Protein AF-A0A1Y4GDJ5-F1 (afdb_monomer)

Nearest PDB structures (foldseek):
  3tsg-assembly2_B  TM=5.461E-01  e=2.498E+00  Acinetobacter baumannii
  3v3r-assembly2_B  TM=4.232E-01  e=2.782E+00  Acinetobacter baumannii
  4xrt-assembly2_B  TM=1.814E-01  e=3.590E-01  Streptomyces steffisburgensis
  7wdk-assembly1_B  TM=2.330E-01  e=5.917E+00  Pseudomonas aeruginosa

Sequence (340 aa):
MLAKDDFTGEIGGFELSIPAGGSDLLFRPSAVAAPPRPLAPSPLFYEFGNLSDDDEVVAFAAVHGPLFGTRGWVPEDGAIRESVEDWKEAASALNHVLRLKAFCDGKAGVGDVSDFMHVVVAMGARGFSLTASCSLFSGRSEGAYRDLVRSSHVGESYQGAGGERVVAGLSVDPLGAHVAATYETFDYYPASPQSGQDRSFIDALASEGFPGDMAEECAHAVVRLCTMAHTSDVRFGFVDGVYGPVVECLLAGIWHEFGQAYSHEAIGVCKECGRVMDCTNERGKQKDYCSKACRDRARNKRNAPKMKLRRRMAAGMTVEEAARDSGVPIDEAKRLVGVE

Structure (mmCIF, N/CA/C/O backbone):
data_AF-A0A1Y4GDJ5-F1
#
_entry.id   AF-A0A1Y4GDJ5-F1
#
loop_
_atom_site.group_PDB
_atom_site.id
_atom_site.type_symbol
_atom_site.label_atom_id
_atom_site.label_alt_id
_atom_site.label_comp_id
_atom_site.label_asym_id
_atom_site.label_entity_id
_atom_site.label_seq_id
_atom_site.pdbx_PDB_ins_code
_atom_site.Cartn_x
_atom_site.Cartn_y
_atom_site.Cartn_z
_atom_site.occupancy
_atom_site.B_iso_or_equiv
_atom_site.auth_seq_id
_atom_site.auth_comp_id
_atom_site.auth_asym_id
_atom_site.auth_atom_id
_atom_site.pdbx_PDB_model_num
ATOM 1 N N . MET A 1 1 ? 12.298 -29.738 6.125 1.00 31.33 1 MET A N 1
ATOM 2 C CA . MET A 1 1 ? 12.776 -28.385 6.468 1.00 31.33 1 MET A CA 1
ATOM 3 C C . MET A 1 1 ? 12.457 -27.522 5.267 1.00 31.33 1 MET A C 1
ATOM 5 O O . MET A 1 1 ? 13.147 -27.655 4.268 1.00 31.33 1 MET A O 1
ATOM 9 N N . LEU A 1 2 ? 11.346 -26.789 5.317 1.00 32.16 2 LEU A N 1
ATOM 10 C CA . LEU A 1 2 ? 10.988 -25.823 4.275 1.00 32.16 2 LEU A CA 1
ATOM 11 C C . LEU A 1 2 ? 11.826 -24.562 4.509 1.00 32.16 2 LEU A C 1
ATOM 13 O O . LEU A 1 2 ? 11.994 -24.147 5.660 1.00 32.16 2 LEU A O 1
ATOM 17 N N . ALA A 1 3 ? 12.422 -24.023 3.451 1.00 32.72 3 ALA A N 1
ATOM 18 C CA . ALA A 1 3 ? 13.214 -22.802 3.506 1.00 32.72 3 ALA A CA 1
ATOM 19 C C . ALA A 1 3 ? 12.308 -21.579 3.302 1.00 32.72 3 ALA A C 1
ATOM 21 O O . ALA A 1 3 ? 11.224 -21.673 2.734 1.00 32.72 3 ALA A O 1
ATOM 22 N N . LYS A 1 4 ? 12.774 -20.404 3.741 1.00 36.22 4 LYS A N 1
ATOM 23 C CA . LYS A 1 4 ? 12.079 -19.111 3.591 1.00 36.22 4 LYS A CA 1
ATOM 24 C C . LYS A 1 4 ? 11.650 -18.809 2.141 1.00 36.22 4 LYS A C 1
ATOM 26 O O . LYS A 1 4 ? 10.677 -18.093 1.936 1.00 36.22 4 LYS A O 1
ATOM 31 N N . ASP A 1 5 ? 12.351 -19.382 1.164 1.00 36.06 5 ASP A N 1
ATOM 32 C CA . ASP A 1 5 ? 12.137 -19.153 -0.267 1.00 36.06 5 ASP A CA 1
ATOM 33 C C . ASP A 1 5 ? 11.017 -20.025 -0.879 1.00 36.06 5 ASP A C 1
ATOM 35 O O . ASP A 1 5 ? 10.584 -19.759 -2.000 1.00 36.06 5 ASP A O 1
ATOM 39 N N . ASP A 1 6 ? 10.493 -21.015 -0.144 1.00 38.06 6 ASP A N 1
ATOM 40 C CA . ASP A 1 6 ? 9.452 -21.936 -0.635 1.00 38.06 6 ASP A CA 1
ATOM 41 C C . ASP A 1 6 ? 8.031 -21.322 -0.617 1.00 38.06 6 ASP A C 1
ATOM 43 O O . ASP A 1 6 ? 7.083 -21.939 -1.094 1.00 38.06 6 ASP A O 1
ATOM 47 N N . PHE A 1 7 ? 7.861 -20.102 -0.089 1.00 45.84 7 PHE A N 1
ATOM 48 C CA . PHE A 1 7 ? 6.553 -19.465 0.155 1.00 45.84 7 PHE A CA 1
ATOM 49 C C . PHE A 1 7 ? 6.085 -18.500 -0.951 1.00 45.84 7 PHE A C 1
ATOM 51 O O . PHE A 1 7 ? 5.183 -17.689 -0.741 1.00 45.84 7 PHE A O 1
ATOM 58 N N . THR A 1 8 ? 6.680 -18.560 -2.144 1.00 36.84 8 THR A N 1
ATOM 59 C CA . THR A 1 8 ? 6.293 -17.694 -3.272 1.00 36.84 8 THR A CA 1
ATOM 60 C C . THR A 1 8 ? 5.241 -18.359 -4.161 1.00 36.84 8 THR A C 1
ATOM 62 O O . THR A 1 8 ? 5.513 -18.734 -5.295 1.00 36.84 8 THR A O 1
ATOM 65 N N . GLY A 1 9 ? 4.015 -18.506 -3.660 1.00 38.28 9 GLY A N 1
ATOM 66 C CA . GLY A 1 9 ? 2.905 -18.982 -4.487 1.00 38.28 9 GLY A CA 1
ATOM 67 C C . GLY A 1 9 ? 1.726 -19.481 -3.668 1.00 38.28 9 GLY A C 1
ATOM 68 O O . GLY A 1 9 ? 1.856 -20.456 -2.947 1.00 38.28 9 GLY A O 1
ATOM 69 N N . GLU A 1 10 ? 0.592 -18.800 -3.832 1.00 41.00 10 GLU A N 1
ATOM 70 C CA . GLU A 1 10 ? -0.719 -19.071 -3.228 1.00 41.00 10 GLU A CA 1
ATOM 71 C C . GLU A 1 10 ? -0.812 -18.860 -1.705 1.00 41.00 10 GLU A C 1
ATOM 73 O O . GLU A 1 10 ? -0.341 -19.637 -0.881 1.00 41.00 10 GLU A O 1
ATOM 78 N N . ILE A 1 11 ? -1.507 -17.782 -1.325 1.00 49.41 11 ILE A N 1
ATOM 79 C CA . ILE A 1 11 ? -2.033 -17.572 0.028 1.00 49.41 11 ILE A CA 1
ATOM 80 C C . ILE A 1 11 ? -3.165 -18.595 0.222 1.00 49.41 11 ILE A C 1
ATOM 82 O O . ILE A 1 11 ? -4.338 -18.307 -0.001 1.00 49.41 11 ILE A O 1
ATOM 86 N N . GLY A 1 12 ? -2.798 -19.836 0.523 1.00 52.06 12 GLY A N 1
ATOM 87 C CA . GLY A 1 12 ? -3.709 -20.959 0.688 1.00 52.06 12 GLY A CA 1
ATOM 88 C C . GLY A 1 12 ? -2.972 -22.161 1.273 1.00 52.06 12 GLY A C 1
ATOM 89 O O . GLY A 1 12 ? -1.826 -22.415 0.928 1.00 52.06 12 GLY A O 1
ATOM 90 N N . GLY A 1 13 ? -3.621 -22.885 2.188 1.00 66.69 13 GLY A N 1
ATOM 91 C CA . GLY A 1 13 ? -3.029 -24.056 2.843 1.00 66.69 13 GLY A CA 1
ATOM 92 C C . GLY A 1 13 ? -2.347 -23.734 4.171 1.00 66.69 13 GLY A C 1
ATOM 93 O O . GLY A 1 13 ? -1.216 -24.148 4.395 1.00 66.69 13 GLY A O 1
ATOM 94 N N . PHE A 1 14 ? -3.030 -23.025 5.073 1.00 76.94 14 PHE A N 1
ATOM 95 C CA . PHE A 1 14 ? -2.604 -22.900 6.468 1.00 76.94 14 PHE A CA 1
ATOM 96 C C . PHE A 1 14 ? -3.678 -23.441 7.414 1.00 76.94 14 PHE A C 1
ATOM 98 O O . PHE A 1 14 ? -4.865 -23.189 7.231 1.00 76.94 14 PHE A O 1
ATOM 105 N N . GLU A 1 15 ? -3.251 -24.161 8.446 1.00 82.38 15 GLU A N 1
ATOM 106 C CA . GLU A 1 15 ? -4.057 -24.480 9.618 1.00 82.38 15 GLU A CA 1
ATOM 107 C C . GLU A 1 15 ? -3.880 -23.372 10.655 1.00 82.38 15 GLU A C 1
ATOM 109 O O . GLU A 1 15 ? -2.774 -23.152 11.160 1.00 82.38 15 GLU A O 1
ATOM 114 N N . LEU A 1 16 ? -4.977 -22.676 10.958 1.00 85.81 16 LEU A N 1
ATOM 115 C CA . LEU A 1 16 ? -5.030 -21.680 12.020 1.00 85.81 16 LEU A CA 1
ATOM 116 C C . LEU A 1 16 ? -5.264 -22.364 13.372 1.00 85.81 16 LEU A C 1
ATOM 118 O O . LEU A 1 16 ? -6.157 -23.196 13.526 1.00 85.81 16 LEU A O 1
ATOM 122 N N . SER A 1 17 ? -4.489 -21.965 14.374 1.00 87.56 17 SER A N 1
ATOM 123 C CA . SER A 1 17 ? -4.708 -22.330 15.772 1.00 87.56 17 SER A CA 1
ATOM 124 C C . SER A 1 17 ? -4.494 -21.125 16.682 1.00 87.56 17 SER A C 1
ATOM 126 O O . SER A 1 17 ? -3.661 -20.269 16.393 1.00 87.56 17 SER A O 1
ATOM 128 N N . ILE A 1 18 ? -5.236 -21.076 17.788 1.00 85.69 18 ILE A N 1
ATOM 129 C CA . ILE A 1 18 ? -5.104 -20.045 18.821 1.00 85.69 18 ILE A CA 1
ATOM 130 C C . ILE A 1 18 ? -4.637 -20.752 20.101 1.00 85.69 18 ILE A C 1
ATOM 132 O O . ILE A 1 18 ? -5.342 -21.644 20.588 1.00 85.69 18 ILE A O 1
ATOM 136 N N . PRO A 1 19 ? -3.444 -20.440 20.634 1.00 81.94 19 PRO A N 1
ATOM 137 C CA . PRO A 1 19 ? -2.977 -21.028 21.879 1.00 81.94 19 PRO A CA 1
ATOM 138 C C . PRO A 1 19 ? -3.889 -20.624 23.044 1.00 81.94 19 PRO A C 1
ATOM 140 O O . PRO A 1 19 ? -4.396 -19.506 23.103 1.00 81.94 19 PRO A O 1
ATOM 143 N N . ALA A 1 20 ? -4.100 -21.539 23.993 1.00 74.31 20 ALA A N 1
ATOM 144 C CA . ALA A 1 20 ? -4.971 -21.295 25.139 1.00 74.31 20 ALA A CA 1
ATOM 145 C C . ALA A 1 20 ? -4.493 -20.075 25.950 1.00 74.31 20 ALA A C 1
ATOM 147 O O . ALA A 1 20 ? -3.390 -20.084 26.494 1.00 74.31 20 ALA A O 1
ATOM 148 N N . GLY A 1 21 ? -5.334 -19.039 26.028 1.00 70.38 21 GLY A N 1
ATOM 149 C CA . GLY A 1 21 ? -5.017 -17.778 26.707 1.00 70.38 21 GLY A CA 1
ATOM 150 C C . GLY A 1 21 ? -4.043 -16.863 25.953 1.00 70.38 21 GLY A C 1
ATOM 151 O O . GLY A 1 21 ? -3.548 -15.911 26.549 1.00 70.38 21 GLY A O 1
ATOM 152 N N . GLY A 1 22 ? -3.743 -17.155 24.683 1.00 73.06 22 GLY A N 1
ATOM 153 C CA . GLY A 1 22 ? -2.876 -16.340 23.836 1.00 73.06 22 GLY A CA 1
ATOM 154 C C . GLY A 1 22 ? -3.649 -15.331 22.986 1.00 73.06 22 GLY A C 1
ATOM 155 O O . GLY A 1 22 ? -4.767 -15.598 22.559 1.00 73.06 22 GLY A O 1
ATOM 156 N N . SER A 1 23 ? -3.014 -14.193 22.713 1.00 84.19 23 SER A N 1
ATOM 157 C CA . SER A 1 23 ? -3.444 -13.156 21.759 1.00 84.19 23 SER A CA 1
ATOM 158 C C . SER A 1 23 ? -2.903 -13.383 20.342 1.00 84.19 23 SER A C 1
ATOM 160 O O . SER A 1 23 ? -3.020 -12.509 19.487 1.00 84.19 23 SER A O 1
ATOM 162 N N . ASP A 1 24 ? -2.266 -14.531 20.105 1.00 90.19 24 ASP A N 1
ATOM 163 C CA . ASP A 1 24 ? -1.510 -14.806 18.888 1.00 90.19 24 ASP A CA 1
ATOM 164 C C . ASP A 1 24 ? -2.248 -15.809 17.999 1.00 90.19 24 ASP A C 1
ATOM 166 O O . ASP A 1 24 ? -2.693 -16.868 18.445 1.00 90.19 24 ASP A O 1
ATOM 170 N N . LEU A 1 25 ? -2.306 -15.501 16.711 1.00 90.06 25 LEU A N 1
ATOM 171 C CA . LEU A 1 25 ? -2.731 -16.393 15.646 1.00 90.06 25 LEU A CA 1
ATOM 172 C C . LEU A 1 25 ? -1.524 -17.209 15.179 1.00 90.06 25 LEU A C 1
ATOM 174 O O . LEU A 1 25 ? -0.494 -16.651 14.795 1.00 90.06 25 LEU A O 1
ATOM 178 N N . LEU A 1 26 ? -1.645 -18.536 15.209 1.00 90.81 26 LEU A N 1
ATOM 179 C CA . LEU A 1 26 ? -0.612 -19.453 14.733 1.00 90.81 26 LEU A CA 1
ATOM 180 C C . LEU A 1 26 ? -1.063 -20.131 13.445 1.00 90.81 26 LEU A C 1
ATOM 182 O O . LEU A 1 26 ? -1.968 -20.967 13.469 1.00 90.81 26 LEU A O 1
ATOM 186 N N . PHE A 1 27 ? -0.378 -19.825 12.348 1.00 89.88 27 PHE A N 1
ATOM 187 C CA . PHE A 1 27 ? -0.601 -20.423 11.038 1.00 89.88 27 PHE A CA 1
ATOM 188 C C . PHE A 1 27 ? 0.470 -21.476 10.758 1.00 89.88 27 PHE A C 1
ATOM 190 O O . PHE A 1 27 ? 1.658 -21.163 10.640 1.00 89.88 27 PHE A O 1
ATOM 197 N N . ARG A 1 28 ? 0.061 -22.738 10.626 1.00 87.94 28 ARG A N 1
ATOM 198 C CA . ARG A 1 28 ? 0.948 -23.834 10.211 1.00 87.94 28 ARG A CA 1
ATOM 199 C C . ARG A 1 28 ? 0.680 -24.208 8.762 1.00 87.94 28 ARG A C 1
ATOM 201 O O . ARG A 1 28 ? -0.489 -24.315 8.411 1.00 87.94 28 ARG A O 1
ATOM 208 N N . PRO A 1 29 ? 1.704 -24.444 7.926 1.00 82.00 29 PRO A N 1
ATOM 209 C CA . PRO A 1 29 ? 1.481 -24.957 6.580 1.00 82.00 29 PRO A CA 1
ATOM 210 C C . PRO A 1 29 ? 0.665 -26.255 6.634 1.00 82.00 29 PRO A C 1
ATOM 212 O O . PRO A 1 29 ? 1.043 -27.204 7.321 1.00 82.00 29 PRO A O 1
ATOM 215 N N . SER A 1 30 ? -0.456 -26.288 5.926 1.00 75.25 30 SER A N 1
ATOM 216 C CA . SER A 1 30 ? -1.301 -27.463 5.766 1.00 75.25 30 SER A CA 1
ATOM 217 C C . SER A 1 30 ? -0.977 -28.142 4.442 1.00 75.25 30 SER A C 1
ATOM 219 O O . SER A 1 30 ? -0.780 -27.493 3.418 1.00 75.25 30 SER A O 1
ATOM 221 N N . ALA A 1 31 ? -0.956 -29.474 4.448 1.00 64.38 31 ALA A N 1
ATOM 222 C CA . ALA A 1 31 ? -0.826 -30.270 3.228 1.00 64.38 31 ALA A CA 1
ATOM 223 C C . ALA A 1 31 ? -2.124 -30.293 2.395 1.00 64.38 31 ALA A C 1
ATOM 225 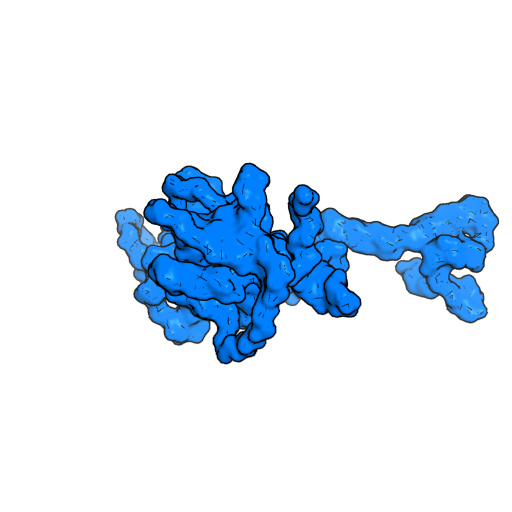O O . ALA A 1 31 ? -2.152 -30.872 1.308 1.00 64.38 31 ALA A O 1
ATOM 226 N N . VAL A 1 32 ? -3.210 -29.715 2.918 1.00 59.62 32 VAL A N 1
ATOM 227 C CA . VAL A 1 32 ? -4.522 -29.678 2.275 1.00 59.62 32 VAL A CA 1
ATOM 228 C C . VAL A 1 32 ? -4.657 -28.382 1.482 1.00 59.62 32 VAL A C 1
ATOM 230 O O . VAL A 1 32 ? -4.486 -27.290 2.022 1.00 59.62 32 VAL A O 1
ATOM 233 N N . ALA A 1 33 ? -4.984 -28.508 0.193 1.00 51.56 33 ALA A N 1
ATOM 234 C CA . ALA A 1 33 ? -5.271 -27.365 -0.665 1.00 51.56 33 ALA A CA 1
ATOM 235 C C . ALA A 1 33 ? -6.424 -26.534 -0.081 1.00 51.56 33 ALA A C 1
ATOM 237 O O . ALA A 1 33 ? -7.432 -27.094 0.362 1.00 51.56 33 ALA A O 1
ATOM 238 N N . ALA A 1 34 ? -6.281 -25.206 -0.089 1.00 54.81 34 ALA A N 1
ATOM 239 C CA . ALA A 1 34 ? -7.337 -24.317 0.377 1.00 54.81 34 ALA A CA 1
ATOM 240 C C . ALA A 1 34 ? -8.635 -24.579 -0.412 1.00 54.81 34 ALA A C 1
ATOM 242 O O . ALA A 1 34 ? -8.584 -24.765 -1.633 1.00 54.81 34 ALA A O 1
ATOM 243 N N . PRO A 1 35 ? -9.805 -24.611 0.251 1.00 50.94 35 PRO A N 1
ATOM 244 C CA . PRO A 1 35 ? -11.063 -24.737 -0.463 1.00 50.94 35 PRO A CA 1
ATOM 245 C C . PRO A 1 35 ? -11.226 -23.572 -1.458 1.00 50.94 35 PRO A C 1
ATOM 247 O O . PRO A 1 35 ? -10.825 -22.444 -1.156 1.00 50.94 35 PRO A O 1
ATOM 250 N N . PRO A 1 36 ? -11.812 -23.818 -2.645 1.00 44.81 36 PRO A N 1
ATOM 251 C CA . PRO A 1 36 ? -12.010 -22.779 -3.644 1.00 44.81 36 PRO A CA 1
ATOM 252 C C . PRO A 1 36 ? -12.880 -21.658 -3.074 1.00 44.81 36 PRO A C 1
ATOM 254 O O . PRO A 1 36 ? -13.958 -21.888 -2.522 1.00 44.81 36 PRO A O 1
ATOM 257 N N . ARG A 1 37 ? -12.379 -20.432 -3.215 1.00 54.66 37 ARG A N 1
ATOM 258 C CA . ARG A 1 37 ? -12.980 -19.225 -2.653 1.00 54.66 37 ARG A CA 1
ATOM 259 C C . ARG A 1 37 ? -14.338 -18.940 -3.310 1.00 54.66 37 ARG A C 1
ATOM 261 O O . ARG A 1 37 ? -14.402 -18.853 -4.539 1.00 54.66 37 ARG A O 1
ATOM 268 N N . PRO A 1 38 ? -15.413 -18.704 -2.542 1.00 47.66 38 PRO A N 1
ATOM 269 C CA . PRO A 1 38 ? -16.568 -17.983 -3.057 1.00 47.66 38 PRO A CA 1
ATOM 270 C C . PRO A 1 38 ? -16.131 -16.560 -3.427 1.00 47.66 38 PRO A C 1
ATOM 272 O O . PRO A 1 38 ? -15.423 -15.913 -2.657 1.00 47.66 38 PRO A O 1
ATOM 275 N N . LEU A 1 39 ? -16.534 -16.054 -4.593 1.00 46.16 39 LEU A N 1
ATOM 276 C CA . LEU A 1 39 ? -16.353 -14.639 -4.925 1.00 46.16 39 LEU A CA 1
ATOM 277 C C . LEU A 1 39 ? -17.158 -13.812 -3.913 1.00 46.16 39 LEU A C 1
ATOM 279 O O . LEU A 1 39 ? -18.389 -13.796 -3.974 1.00 46.16 39 LEU A O 1
ATOM 283 N N . ALA A 1 40 ? -16.477 -13.184 -2.954 1.00 52.78 40 ALA A N 1
ATOM 284 C CA . ALA A 1 40 ? -17.121 -12.272 -2.022 1.00 52.78 40 ALA A CA 1
ATOM 285 C C . ALA A 1 40 ? -17.748 -11.106 -2.814 1.00 52.78 40 ALA A C 1
ATOM 287 O O . ALA A 1 40 ? -17.145 -10.627 -3.778 1.00 52.78 40 ALA A O 1
ATOM 288 N N . PRO A 1 41 ? -18.958 -10.648 -2.453 1.00 59.56 41 PRO A N 1
ATOM 289 C CA . PRO A 1 41 ? -19.623 -9.552 -3.155 1.00 59.56 41 PRO A CA 1
ATOM 290 C C . PRO A 1 41 ? -18.953 -8.188 -2.911 1.00 59.56 41 PRO A C 1
ATOM 292 O O . PRO A 1 41 ? -19.208 -7.250 -3.665 1.00 59.56 41 PRO A O 1
ATOM 295 N N . SER A 1 42 ? -18.116 -8.066 -1.873 1.00 72.44 42 SER A N 1
ATOM 296 C CA . SER A 1 42 ? -17.408 -6.843 -1.487 1.00 72.44 42 SER A CA 1
ATOM 297 C C . SER A 1 42 ? -15.893 -6.949 -1.715 1.00 72.44 42 SER A C 1
ATOM 299 O O . SER A 1 42 ? -15.325 -8.014 -1.472 1.00 72.44 42 SER A O 1
ATOM 301 N N . PRO A 1 43 ? -15.224 -5.849 -2.120 1.00 88.25 43 PRO A N 1
ATOM 302 C CA . PRO A 1 43 ? -13.763 -5.758 -2.137 1.00 88.25 43 PRO A CA 1
ATOM 303 C C . PRO A 1 43 ? -13.140 -6.104 -0.779 1.00 88.25 43 PRO A C 1
ATOM 305 O O . PRO A 1 43 ? -13.693 -5.737 0.264 1.00 88.25 43 PRO A O 1
ATOM 308 N N . LEU A 1 44 ? -11.973 -6.754 -0.774 1.00 90.75 44 LEU A N 1
ATOM 309 C CA . LEU A 1 44 ? -11.378 -7.312 0.449 1.00 90.75 44 LEU A CA 1
ATOM 310 C C . LEU A 1 44 ? -10.973 -6.222 1.447 1.00 90.75 44 LEU A C 1
ATOM 312 O O . LEU A 1 44 ? -11.061 -6.412 2.657 1.00 90.75 44 LEU A O 1
ATOM 316 N N . PHE A 1 45 ? -10.572 -5.053 0.950 1.00 92.81 45 PHE A N 1
ATOM 317 C CA . PHE A 1 45 ? -10.208 -3.914 1.792 1.00 92.81 45 PHE A CA 1
ATOM 318 C C . PHE A 1 45 ? -11.380 -3.353 2.614 1.00 92.81 45 PHE A C 1
ATOM 320 O O . PHE A 1 45 ? -11.144 -2.790 3.680 1.00 92.81 45 PHE A O 1
ATOM 327 N N . TYR A 1 46 ? -12.634 -3.510 2.169 1.00 92.00 46 TYR A N 1
ATOM 328 C CA . TYR A 1 46 ? -13.795 -3.115 2.976 1.00 92.00 46 TYR A CA 1
ATOM 329 C C . TYR A 1 46 ? -14.059 -4.109 4.099 1.00 92.00 46 TYR A C 1
ATOM 331 O O . TYR A 1 46 ? -14.368 -3.702 5.212 1.00 92.00 46 TYR A O 1
ATOM 339 N N . GLU A 1 47 ? -13.939 -5.400 3.802 1.00 92.62 47 GLU A N 1
ATOM 340 C CA . GLU A 1 47 ? -14.096 -6.461 4.794 1.00 92.62 47 GLU A CA 1
ATOM 341 C C . GLU A 1 47 ? -13.016 -6.343 5.877 1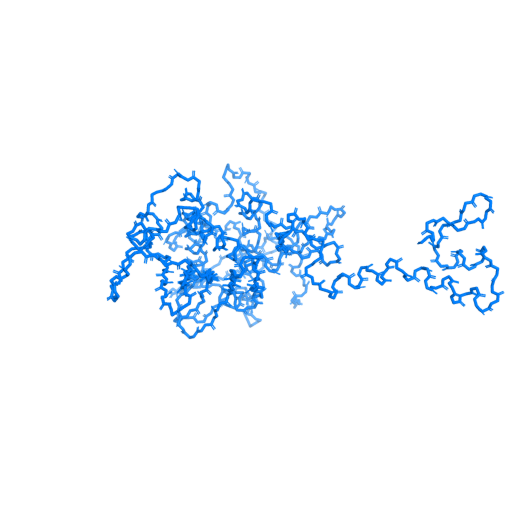.00 92.62 47 GLU A C 1
ATOM 343 O O . GLU A 1 47 ? -13.334 -6.236 7.057 1.00 92.62 47 GLU A O 1
ATOM 348 N N . PHE A 1 48 ? -11.750 -6.230 5.467 1.00 94.94 48 PHE A N 1
ATOM 349 C CA . PHE A 1 48 ? -10.620 -6.084 6.382 1.00 94.94 48 PHE A CA 1
ATOM 350 C C . PHE A 1 48 ? -10.663 -4.775 7.182 1.00 94.94 48 PHE A C 1
ATOM 352 O O . PHE A 1 48 ? -10.409 -4.767 8.381 1.00 94.94 48 PHE A O 1
ATOM 359 N N . GLY A 1 49 ? -11.011 -3.655 6.542 1.00 92.50 49 GLY A N 1
ATOM 360 C CA . GLY A 1 49 ? -11.097 -2.360 7.216 1.00 92.50 49 GLY A CA 1
ATOM 361 C C . GLY A 1 49 ? -12.219 -2.268 8.254 1.00 92.50 49 GLY A C 1
ATOM 362 O O . GLY A 1 49 ? -12.252 -1.298 9.000 1.00 92.50 49 GLY A O 1
ATOM 363 N N . ASN A 1 50 ? -13.144 -3.228 8.315 1.00 92.25 50 ASN A N 1
ATOM 364 C CA . ASN A 1 50 ? -14.238 -3.233 9.289 1.00 92.25 50 ASN A CA 1
ATOM 365 C C . ASN A 1 50 ? -13.991 -4.160 10.488 1.00 92.25 50 ASN A C 1
ATOM 367 O O . ASN A 1 50 ? -14.845 -4.212 11.366 1.00 92.25 50 ASN A O 1
ATOM 371 N N . LEU A 1 51 ? -12.847 -4.852 10.547 1.00 93.38 51 LEU A N 1
ATOM 372 C CA . LEU A 1 51 ? -12.509 -5.715 11.679 1.00 93.38 51 LEU A CA 1
ATOM 373 C C . LEU A 1 51 ? -12.328 -4.875 12.948 1.00 93.38 51 LEU A C 1
ATOM 375 O O . LEU A 1 51 ? -11.480 -3.979 12.999 1.00 93.38 51 LEU A O 1
ATOM 379 N N . SER A 1 52 ? -13.126 -5.166 13.970 1.00 87.81 52 SER A N 1
ATOM 380 C CA . SER A 1 52 ? -13.215 -4.363 15.192 1.00 87.81 52 SER A CA 1
ATOM 381 C C . SER A 1 52 ? -12.949 -5.166 16.465 1.00 87.81 52 SER A C 1
ATOM 383 O O . SER A 1 52 ? -12.372 -4.639 17.425 1.00 87.81 52 SER A O 1
ATOM 385 N N . ASP A 1 53 ? -13.288 -6.453 16.460 1.00 92.69 53 ASP A N 1
ATOM 386 C CA . ASP A 1 53 ? -13.081 -7.363 17.580 1.00 92.69 53 ASP A CA 1
ATOM 387 C C . ASP A 1 53 ? -12.246 -8.598 17.212 1.00 92.69 53 ASP A C 1
ATOM 389 O O . ASP A 1 53 ? -11.860 -8.823 16.064 1.00 92.69 53 ASP A O 1
ATOM 393 N N . ASP A 1 54 ? -11.884 -9.359 18.242 1.00 92.75 54 ASP A N 1
ATOM 394 C CA . ASP A 1 54 ? -10.960 -10.482 18.120 1.00 92.75 54 ASP A CA 1
ATOM 395 C C . ASP A 1 54 ? -11.607 -11.663 17.368 1.00 92.75 54 ASP A C 1
ATOM 397 O O . ASP A 1 54 ? -10.912 -12.372 16.638 1.00 92.75 54 ASP A O 1
ATOM 401 N N . ASP A 1 55 ? -12.927 -11.849 17.486 1.00 90.81 55 ASP A N 1
ATOM 402 C CA . ASP A 1 55 ? -13.660 -12.926 16.812 1.00 90.81 55 ASP A CA 1
ATOM 403 C C . ASP A 1 55 ? -13.735 -12.666 15.300 1.00 90.81 55 ASP A C 1
ATOM 405 O O . ASP A 1 55 ? -13.522 -13.582 14.500 1.00 90.81 55 ASP A O 1
ATOM 409 N N . GLU A 1 56 ? -13.965 -11.413 14.894 1.00 92.56 56 GLU A N 1
ATOM 410 C CA . GLU A 1 56 ? -13.922 -10.982 13.494 1.00 92.56 56 GLU A CA 1
ATOM 411 C C . GLU A 1 56 ? -12.531 -11.195 12.883 1.00 92.56 56 GLU A C 1
ATOM 413 O O . GLU A 1 56 ? -12.411 -11.731 11.777 1.00 92.56 56 GLU A O 1
ATOM 418 N N . VAL A 1 57 ? -11.470 -10.836 13.614 1.00 93.00 57 VAL A N 1
ATOM 419 C CA . VAL A 1 57 ? -10.081 -11.054 13.178 1.00 93.00 57 VAL A CA 1
ATOM 420 C C . VAL A 1 57 ? -9.792 -12.541 12.989 1.00 93.00 57 VAL A C 1
ATOM 422 O O . VAL A 1 57 ? -9.249 -12.934 11.956 1.00 93.00 57 VAL A O 1
ATOM 425 N N . VAL A 1 58 ? -10.180 -13.384 13.948 1.00 90.19 58 VAL A N 1
ATOM 426 C CA . VAL A 1 58 ? -9.996 -14.840 13.864 1.00 90.19 58 VAL A CA 1
ATOM 427 C C . VAL A 1 58 ? -10.764 -15.424 12.681 1.00 90.19 58 VAL A C 1
ATOM 429 O O . VAL A 1 58 ? -10.216 -16.244 11.941 1.00 90.19 58 VAL A O 1
ATOM 432 N N . ALA A 1 59 ? -12.014 -15.003 12.481 1.00 88.25 59 ALA A N 1
ATOM 433 C CA . ALA A 1 59 ? -12.836 -15.460 11.368 1.00 88.25 59 ALA A CA 1
ATOM 434 C C . ALA A 1 59 ? -12.211 -15.078 10.019 1.00 88.25 59 ALA A C 1
ATOM 436 O O . ALA A 1 59 ? -12.092 -15.926 9.134 1.00 88.25 59 ALA A O 1
ATOM 437 N N . PHE A 1 60 ? -11.744 -13.836 9.882 1.00 90.88 60 PHE A N 1
ATOM 438 C CA . PHE A 1 60 ? -11.069 -13.366 8.677 1.00 90.88 60 PHE A CA 1
ATOM 439 C C . PHE A 1 60 ? -9.758 -14.132 8.430 1.00 90.88 60 PHE A C 1
ATOM 441 O O . PHE A 1 60 ? -9.515 -14.623 7.325 1.00 90.88 60 PHE A O 1
ATOM 448 N N . ALA A 1 61 ? -8.929 -14.302 9.462 1.00 91.06 61 ALA A N 1
ATOM 449 C CA . ALA A 1 61 ? -7.670 -15.042 9.392 1.00 91.06 61 ALA A CA 1
ATOM 450 C C . ALA A 1 61 ? -7.868 -16.517 9.009 1.00 91.06 61 ALA A C 1
ATOM 452 O O . ALA A 1 61 ? -7.081 -17.069 8.238 1.00 91.06 61 ALA A O 1
ATOM 453 N N . ALA A 1 62 ? -8.932 -17.160 9.497 1.00 86.06 62 ALA A N 1
ATOM 454 C CA . ALA A 1 62 ? -9.256 -18.544 9.154 1.00 86.06 62 ALA A CA 1
ATOM 455 C C . ALA A 1 62 ? -9.563 -18.724 7.659 1.00 86.06 62 ALA A C 1
ATOM 457 O O . ALA A 1 62 ? -9.305 -19.789 7.098 1.00 86.06 62 ALA A O 1
ATOM 458 N N . VAL A 1 63 ? -10.106 -17.689 7.012 1.00 85.94 63 VAL A N 1
ATOM 459 C CA . VAL A 1 63 ? -10.452 -17.708 5.585 1.00 85.94 63 VAL A CA 1
ATOM 460 C C . VAL A 1 63 ? -9.272 -17.279 4.715 1.00 85.94 63 VAL A C 1
ATOM 462 O O . VAL A 1 63 ? -9.065 -17.845 3.641 1.00 85.94 63 VAL A O 1
ATOM 465 N N . HIS A 1 64 ? -8.513 -16.271 5.147 1.00 86.81 64 HIS A N 1
ATOM 466 C CA . HIS A 1 64 ? -7.524 -15.602 4.299 1.00 86.81 64 HIS A CA 1
ATOM 467 C C . HIS A 1 64 ? -6.067 -15.940 4.618 1.00 86.81 64 HIS A C 1
ATOM 469 O O . HIS A 1 64 ? -5.192 -15.616 3.817 1.00 86.81 64 HIS A O 1
ATOM 475 N N . GLY A 1 65 ? -5.795 -16.629 5.726 1.00 89.69 65 GLY A N 1
ATOM 476 C CA . GLY A 1 65 ? -4.441 -16.980 6.137 1.00 89.69 65 GLY A CA 1
ATOM 477 C C . GLY A 1 65 ? -3.664 -15.797 6.737 1.00 89.69 65 GLY A C 1
ATOM 478 O O . GLY A 1 65 ? -4.275 -14.828 7.189 1.00 89.69 65 GLY A O 1
ATOM 479 N N . PRO A 1 66 ? -2.321 -15.881 6.786 1.00 91.75 66 PRO A N 1
ATOM 480 C CA . PRO A 1 66 ? -1.478 -14.894 7.461 1.00 91.75 66 PRO A CA 1
ATOM 481 C C . PR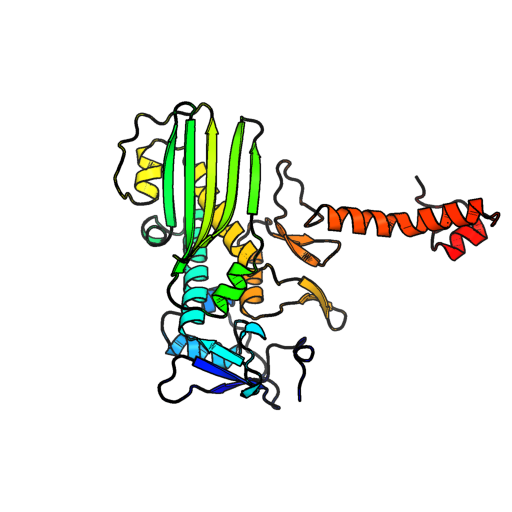O A 1 66 ? -1.501 -13.527 6.760 1.00 91.75 66 PRO A C 1
ATOM 483 O O . PRO A 1 66 ? -1.322 -13.429 5.540 1.00 91.75 66 PRO A O 1
ATOM 486 N N . LEU A 1 67 ? -1.659 -12.456 7.539 1.00 92.62 67 LEU A N 1
ATOM 487 C CA . LEU A 1 67 ? -1.771 -11.086 7.043 1.00 92.62 67 LEU A CA 1
ATOM 488 C C . LEU A 1 67 ? -0.424 -10.520 6.589 1.00 92.62 67 LEU A C 1
ATOM 490 O O . LEU A 1 67 ? -0.342 -9.860 5.549 1.00 92.62 67 LEU A O 1
ATOM 494 N N . PHE A 1 68 ? 0.636 -10.794 7.350 1.00 90.81 68 PHE A N 1
ATOM 495 C CA . PHE A 1 68 ? 1.976 -10.226 7.175 1.00 90.81 68 PHE A CA 1
ATOM 496 C C . PHE A 1 68 ? 2.928 -11.162 6.415 1.00 90.81 68 PHE A C 1
ATOM 498 O O . PHE A 1 68 ? 4.105 -10.833 6.204 1.00 90.81 68 PHE A O 1
ATOM 505 N N . GLY A 1 69 ? 2.413 -12.301 5.942 1.00 86.56 69 GLY A N 1
ATOM 506 C CA . GLY A 1 69 ? 3.160 -13.293 5.174 1.00 86.56 69 GLY A CA 1
ATOM 507 C C . GLY A 1 69 ? 4.262 -13.923 6.021 1.00 86.56 69 GLY A C 1
ATOM 508 O O . GLY A 1 69 ? 4.062 -14.268 7.180 1.00 86.56 69 GLY A O 1
ATOM 509 N N . THR A 1 70 ? 5.473 -14.040 5.479 1.00 85.81 70 THR A N 1
ATOM 510 C CA . THR A 1 70 ? 6.589 -14.683 6.196 1.00 85.81 70 THR A CA 1
ATOM 511 C C . THR A 1 70 ? 7.202 -13.821 7.308 1.00 85.81 70 THR A C 1
ATOM 513 O O . THR A 1 70 ? 8.179 -14.247 7.923 1.00 85.81 70 THR A O 1
ATOM 516 N N . ARG A 1 71 ? 6.706 -12.598 7.554 1.00 85.19 71 ARG A N 1
ATOM 517 C CA . ARG A 1 71 ? 7.258 -11.701 8.592 1.00 85.19 71 ARG A CA 1
ATOM 518 C C . ARG A 1 71 ? 7.076 -12.264 9.999 1.00 85.19 71 ARG A C 1
ATOM 520 O O . ARG A 1 71 ? 7.964 -12.099 10.822 1.00 85.19 71 ARG A O 1
ATOM 527 N N . GLY A 1 72 ? 5.985 -12.989 10.238 1.00 83.25 72 GLY A N 1
ATOM 528 C CA . GLY A 1 72 ? 5.733 -13.678 11.503 1.00 83.25 72 GLY A CA 1
ATOM 529 C C . GLY A 1 72 ? 6.378 -15.062 11.612 1.00 83.25 72 GLY A C 1
ATOM 530 O O . GLY A 1 72 ? 6.020 -15.815 12.510 1.00 83.25 72 GLY A O 1
ATOM 531 N N . TRP A 1 73 ? 7.258 -15.471 10.690 1.00 88.50 73 TRP A N 1
ATOM 532 C CA . TRP A 1 73 ? 7.812 -16.828 10.708 1.00 88.50 73 TRP A CA 1
ATOM 533 C C . TRP A 1 73 ? 8.682 -17.073 11.947 1.00 88.50 73 TRP A C 1
ATOM 535 O O . TRP A 1 73 ? 9.707 -16.417 12.134 1.00 88.50 73 TRP A O 1
ATOM 545 N N . VAL A 1 74 ? 8.305 -18.076 12.740 1.00 88.00 74 VAL A N 1
ATOM 546 C CA . VAL A 1 74 ? 9.040 -18.560 13.911 1.00 88.00 74 VAL A CA 1
ATOM 547 C C . VAL A 1 74 ? 9.640 -19.930 13.567 1.00 88.00 74 VAL A C 1
ATOM 549 O O . VAL A 1 74 ? 8.909 -20.928 13.542 1.00 88.00 74 VAL A O 1
ATOM 552 N N . PRO A 1 75 ? 10.953 -20.015 13.266 1.00 85.81 75 PRO A N 1
ATOM 553 C CA . PRO A 1 75 ? 11.602 -21.262 12.861 1.00 85.81 75 PRO A CA 1
ATOM 554 C C . PRO A 1 75 ? 11.438 -22.404 13.867 1.00 85.81 75 PRO A C 1
ATOM 556 O O . PRO A 1 75 ? 11.320 -23.557 13.458 1.00 85.81 75 PRO A O 1
ATOM 559 N N . GLU A 1 76 ? 11.424 -22.087 15.161 1.00 87.94 76 GLU A N 1
ATOM 560 C CA . GLU A 1 76 ? 11.294 -23.050 16.255 1.00 87.94 76 GLU A CA 1
ATOM 561 C C . GLU A 1 76 ? 9.932 -23.755 16.242 1.00 87.94 76 GLU A C 1
ATOM 563 O O . GLU A 1 76 ? 9.856 -24.956 16.497 1.00 87.94 76 GLU A O 1
ATOM 568 N N . ASP A 1 77 ? 8.872 -23.022 15.892 1.00 82.94 77 ASP A N 1
ATOM 569 C CA . ASP A 1 77 ? 7.500 -23.534 15.848 1.00 82.94 77 ASP A CA 1
ATOM 570 C C . ASP A 1 77 ? 7.132 -24.117 14.476 1.00 82.94 77 ASP A C 1
ATOM 572 O O . ASP A 1 77 ? 6.102 -24.786 14.340 1.00 82.94 77 ASP A O 1
ATOM 576 N N . GLY A 1 78 ? 7.940 -23.832 13.447 1.00 86.50 78 GLY A N 1
ATOM 577 C CA . GLY A 1 78 ? 7.606 -24.126 12.054 1.00 86.50 78 GLY A CA 1
ATOM 578 C C . GLY A 1 78 ? 6.289 -23.472 11.623 1.00 86.50 78 GLY A C 1
ATOM 579 O O . GLY A 1 78 ? 5.541 -24.060 10.840 1.00 86.50 78 GLY A O 1
ATOM 580 N N . ALA A 1 79 ? 5.980 -22.301 12.184 1.00 88.88 79 ALA A N 1
ATOM 581 C CA . ALA A 1 79 ? 4.700 -21.622 12.046 1.00 88.88 79 ALA A CA 1
ATOM 582 C C . ALA A 1 79 ? 4.895 -20.115 11.850 1.00 88.88 79 ALA A C 1
ATOM 584 O O . ALA A 1 79 ? 5.914 -19.547 12.243 1.00 88.88 79 ALA A O 1
ATOM 585 N N . ILE A 1 80 ? 3.890 -19.465 11.269 1.00 90.81 80 ILE A N 1
ATOM 586 C CA . ILE A 1 80 ? 3.780 -18.007 11.258 1.00 90.81 80 ILE A CA 1
ATOM 587 C C . ILE A 1 80 ? 2.954 -17.604 12.478 1.00 90.81 80 ILE A C 1
ATOM 589 O O . ILE A 1 80 ? 1.872 -18.146 12.700 1.00 90.81 80 ILE A O 1
ATOM 593 N N . ARG A 1 81 ? 3.477 -16.672 13.270 1.00 91.94 81 ARG A N 1
ATOM 594 C CA . ARG A 1 81 ? 2.833 -16.109 14.450 1.00 91.94 81 ARG A CA 1
ATOM 595 C C . ARG A 1 81 ? 2.522 -14.641 14.206 1.00 91.94 81 ARG A C 1
ATOM 597 O O . ARG A 1 81 ? 3.426 -13.861 13.917 1.00 91.94 81 ARG A O 1
ATOM 604 N N . GLU A 1 82 ? 1.258 -14.273 14.345 1.00 92.75 82 GLU A N 1
ATOM 605 C CA . GLU A 1 82 ? 0.799 -12.893 14.186 1.00 92.75 82 GLU A CA 1
ATOM 606 C C . GLU A 1 82 ? -0.107 -12.520 15.358 1.00 92.75 82 GLU A C 1
ATOM 608 O O . GLU A 1 82 ? -0.969 -13.304 15.741 1.00 92.75 82 GLU A O 1
ATOM 613 N N . SER A 1 83 ? 0.084 -11.340 15.944 1.00 92.44 83 SER A N 1
ATOM 614 C CA . SER A 1 83 ? -0.750 -10.875 17.057 1.00 92.44 83 SER A CA 1
ATOM 615 C C . SER A 1 83 ? -2.103 -10.377 16.549 1.00 92.44 83 SER A C 1
ATOM 617 O O . SER A 1 83 ? -2.155 -9.627 15.576 1.00 92.44 83 SER A O 1
ATOM 619 N N . VAL A 1 84 ? -3.193 -10.712 17.243 1.00 92.25 84 VAL A N 1
ATOM 620 C CA . VAL A 1 84 ? -4.521 -10.121 16.991 1.00 92.25 84 VAL A CA 1
ATOM 621 C C . VAL A 1 84 ? -4.478 -8.591 17.122 1.00 92.25 84 VAL A C 1
ATOM 623 O O . VAL A 1 84 ? -5.174 -7.888 16.394 1.00 92.25 84 VAL A O 1
ATOM 626 N N . GLU A 1 85 ? -3.619 -8.052 17.990 1.00 89.62 85 GLU A N 1
ATOM 627 C CA . GLU A 1 85 ? -3.434 -6.603 18.132 1.00 89.62 85 GLU A CA 1
ATOM 628 C C . GLU A 1 85 ? -2.856 -5.973 16.854 1.00 89.62 85 GLU A C 1
ATOM 630 O O . GLU A 1 85 ? -3.404 -4.983 16.375 1.00 89.62 85 GLU A O 1
ATOM 635 N N . ASP A 1 86 ? -1.831 -6.583 16.243 1.00 89.75 86 ASP A N 1
ATOM 636 C CA . ASP A 1 86 ? -1.243 -6.109 14.976 1.00 89.75 86 ASP A CA 1
ATOM 637 C C . ASP A 1 86 ? -2.282 -6.107 13.844 1.00 89.75 86 ASP A C 1
ATOM 639 O O . ASP A 1 86 ? -2.329 -5.190 13.020 1.00 89.75 86 ASP A O 1
ATOM 643 N N . TRP A 1 87 ? -3.132 -7.136 13.801 1.00 93.62 87 TRP A N 1
ATOM 644 C CA . TRP A 1 87 ? -4.233 -7.228 12.844 1.00 93.62 87 TRP A CA 1
ATOM 645 C C . TRP A 1 87 ? -5.229 -6.079 13.016 1.00 93.62 87 TRP A C 1
ATOM 647 O O . TRP A 1 87 ? -5.614 -5.449 12.030 1.00 93.62 87 TRP A O 1
ATOM 657 N N . LYS A 1 88 ? -5.609 -5.770 14.261 1.00 90.88 88 LYS A N 1
ATOM 658 C CA . LYS A 1 88 ? -6.529 -4.670 14.583 1.00 90.88 88 LYS A CA 1
ATOM 659 C C . LYS A 1 88 ? -5.908 -3.308 14.297 1.00 90.88 88 LYS A C 1
ATOM 661 O O . LYS A 1 88 ? -6.596 -2.449 13.754 1.00 90.88 88 LYS A O 1
ATOM 666 N N . GLU A 1 89 ? -4.624 -3.104 14.594 1.00 88.38 89 GLU A N 1
ATOM 667 C CA . GLU A 1 89 ? -3.912 -1.870 14.232 1.00 88.38 89 GLU A CA 1
ATOM 668 C C . GLU A 1 89 ? -3.889 -1.671 12.705 1.00 88.38 89 GLU A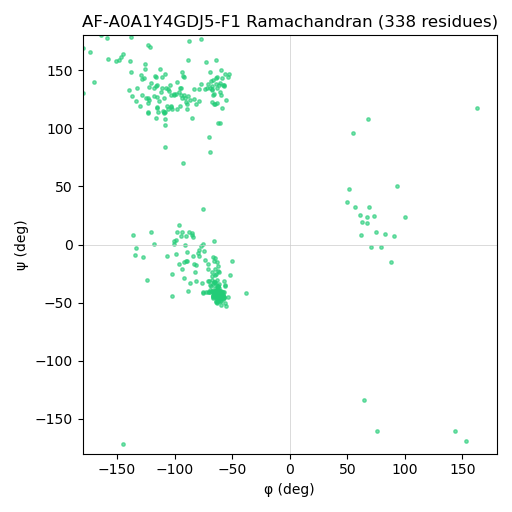 C 1
ATOM 670 O O . GLU A 1 89 ? -4.209 -0.584 12.216 1.00 88.38 89 GLU A O 1
ATOM 675 N N . ALA A 1 90 ? -3.592 -2.723 11.936 1.00 91.06 90 ALA A N 1
ATOM 676 C CA . ALA A 1 90 ? -3.588 -2.668 10.474 1.00 91.06 90 ALA A CA 1
ATOM 677 C C . ALA A 1 90 ? -4.989 -2.421 9.880 1.00 91.06 90 ALA A C 1
ATOM 679 O O . ALA A 1 90 ? -5.136 -1.615 8.954 1.00 91.06 90 ALA A O 1
ATOM 680 N N . ALA A 1 91 ? -6.023 -3.078 10.416 1.00 93.19 91 ALA A N 1
ATOM 681 C CA . ALA A 1 91 ? -7.417 -2.868 10.023 1.00 93.19 91 ALA A CA 1
ATOM 682 C C . ALA A 1 91 ? -7.884 -1.445 10.352 1.00 93.19 91 ALA A C 1
ATOM 684 O O . ALA A 1 91 ? -8.450 -0.761 9.497 1.00 93.19 91 ALA A O 1
ATOM 685 N N . SER A 1 92 ? -7.565 -0.963 11.555 1.00 88.50 92 SER A N 1
ATOM 686 C CA . SER A 1 92 ? -7.862 0.395 12.011 1.00 88.50 92 SER A CA 1
ATOM 687 C C . SER A 1 92 ? -7.221 1.447 11.104 1.00 88.50 92 SER A C 1
ATOM 689 O O . SER A 1 92 ? -7.904 2.370 10.660 1.00 88.50 92 SER A O 1
ATOM 691 N N . ALA A 1 93 ? -5.949 1.277 10.734 1.00 87.44 93 ALA A N 1
ATOM 692 C CA . ALA A 1 93 ? -5.274 2.184 9.810 1.00 87.44 93 ALA A CA 1
ATOM 693 C C . ALA A 1 93 ? -5.974 2.254 8.440 1.00 87.44 93 ALA A C 1
ATOM 695 O O . ALA A 1 93 ? -6.170 3.344 7.897 1.00 87.44 93 ALA A O 1
ATOM 696 N N . LEU A 1 94 ? -6.400 1.113 7.888 1.00 91.00 94 LEU A N 1
ATOM 697 C CA . LEU A 1 94 ? -7.158 1.090 6.636 1.00 91.00 94 LEU A CA 1
ATOM 698 C C . LEU A 1 94 ? -8.545 1.730 6.793 1.00 91.00 94 LEU A C 1
ATOM 700 O O . LEU A 1 94 ? -8.962 2.495 5.923 1.00 91.00 94 LEU A O 1
ATOM 704 N N . ASN A 1 95 ? -9.238 1.476 7.907 1.00 90.88 95 ASN A N 1
ATOM 705 C CA . ASN A 1 95 ? -10.524 2.098 8.221 1.00 90.88 95 ASN A CA 1
ATOM 706 C C . ASN A 1 95 ? -10.424 3.628 8.242 1.00 90.88 95 ASN A C 1
ATOM 708 O O . ASN A 1 95 ? -11.244 4.317 7.635 1.00 90.88 95 ASN A O 1
ATOM 712 N N . HIS A 1 96 ? -9.385 4.166 8.888 1.00 86.06 96 HIS A N 1
ATOM 713 C CA . HIS A 1 96 ? -9.145 5.608 8.942 1.00 86.06 96 HIS A CA 1
ATOM 714 C C . HIS A 1 96 ? -8.961 6.194 7.543 1.00 86.06 96 HIS A C 1
ATOM 716 O O . HIS A 1 96 ? -9.547 7.226 7.217 1.00 86.06 96 HIS A O 1
ATOM 722 N N . VAL A 1 97 ? -8.204 5.510 6.684 1.00 86.88 97 VAL A N 1
ATOM 723 C CA . VAL A 1 97 ? -7.986 5.948 5.302 1.00 86.88 97 VAL A CA 1
ATOM 724 C C . VAL A 1 97 ? -9.262 5.830 4.456 1.00 86.88 97 VAL A C 1
ATOM 726 O O . VAL A 1 97 ? -9.522 6.706 3.631 1.00 86.88 97 VAL A O 1
ATOM 729 N N . LEU A 1 98 ? -10.105 4.819 4.684 1.00 88.75 98 LEU A N 1
ATOM 730 C CA . LEU A 1 98 ? -11.421 4.698 4.041 1.00 88.75 98 LEU A CA 1
ATOM 731 C C . LEU A 1 98 ? -12.358 5.846 4.434 1.00 88.75 98 LEU A C 1
ATOM 733 O O . LEU A 1 98 ? -13.010 6.429 3.566 1.00 88.75 98 LEU A O 1
ATOM 737 N N . ARG A 1 99 ? -12.398 6.204 5.721 1.00 86.06 99 ARG A N 1
ATOM 738 C CA . ARG A 1 99 ? -13.177 7.344 6.231 1.00 86.06 99 ARG A CA 1
ATOM 739 C C . ARG A 1 99 ? -12.661 8.661 5.660 1.00 86.06 99 ARG A C 1
ATOM 741 O O . ARG A 1 99 ? -13.453 9.485 5.208 1.00 86.06 99 ARG A O 1
ATOM 748 N N . LEU A 1 100 ? -11.341 8.814 5.574 1.00 81.62 100 LEU A N 1
ATOM 749 C CA . LEU A 1 100 ? -10.720 9.975 4.951 1.00 81.62 100 LEU A CA 1
ATOM 750 C C . LEU A 1 100 ? -11.058 10.087 3.463 1.00 81.62 100 LEU A C 1
ATOM 752 O O . LEU A 1 100 ? -11.400 11.162 2.979 1.00 81.62 100 LEU A O 1
ATOM 756 N N . LYS A 1 101 ? -11.042 8.967 2.740 1.00 83.81 101 LYS A N 1
ATOM 757 C CA . LYS A 1 101 ? -11.464 8.934 1.340 1.00 83.81 101 LYS A CA 1
ATOM 758 C C . LYS A 1 101 ? -12.946 9.274 1.180 1.00 83.81 101 LYS A C 1
ATOM 760 O O . LYS A 1 101 ? -13.308 9.985 0.247 1.00 83.81 101 LYS A O 1
ATOM 765 N N . ALA A 1 102 ? -13.802 8.781 2.073 1.00 84.44 102 ALA A N 1
ATOM 766 C CA . ALA A 1 102 ? -15.220 9.125 2.074 1.00 84.44 102 ALA A CA 1
ATOM 767 C C . ALA A 1 102 ? -15.437 10.625 2.332 1.00 84.44 102 ALA A C 1
ATOM 769 O O . ALA A 1 102 ? -16.316 11.218 1.711 1.00 84.44 102 ALA A O 1
ATOM 770 N N . PHE A 1 103 ? -14.612 11.245 3.180 1.00 80.75 103 PHE A N 1
ATOM 771 C CA . PHE A 1 103 ? -14.598 12.692 3.381 1.00 80.75 103 PHE A CA 1
ATOM 772 C C . PHE A 1 103 ? -14.183 13.442 2.104 1.00 80.75 103 PHE A C 1
ATOM 774 O O . PHE A 1 103 ? -14.927 14.319 1.672 1.00 80.75 103 PHE A O 1
ATOM 781 N N . CYS A 1 104 ? -13.086 13.047 1.438 1.00 77.25 104 CYS A N 1
ATOM 782 C CA . CYS A 1 104 ? -12.684 13.620 0.139 1.00 77.25 104 CYS A CA 1
ATOM 783 C C . CYS A 1 104 ? -13.790 13.504 -0.924 1.00 77.25 104 CYS A C 1
ATOM 785 O O . CYS A 1 104 ? -13.985 14.403 -1.729 1.00 77.25 104 CYS A O 1
ATOM 787 N N . ASP A 1 105 ? -14.555 12.410 -0.912 1.00 80.62 105 ASP A N 1
ATOM 788 C CA . ASP A 1 105 ? -15.676 12.202 -1.837 1.00 80.62 105 ASP A CA 1
ATOM 789 C C . ASP A 1 105 ? -16.947 12.992 -1.470 1.00 80.62 105 ASP A C 1
ATOM 791 O O . ASP A 1 105 ? -17.970 12.848 -2.146 1.00 80.62 105 ASP A O 1
ATOM 795 N N . GLY A 1 106 ? -16.941 13.752 -0.369 1.00 81.38 106 GLY A N 1
ATOM 796 C CA . GLY A 1 106 ? -18.124 14.432 0.165 1.00 81.38 106 GLY A CA 1
ATOM 797 C C . GLY A 1 106 ? -19.200 13.481 0.711 1.00 81.38 106 GLY A C 1
ATOM 798 O O . GLY A 1 106 ? -20.362 13.867 0.834 1.00 81.38 106 GLY A O 1
ATOM 799 N N . LYS A 1 107 ? -18.841 12.224 1.007 1.00 83.31 107 LYS A N 1
ATOM 800 C CA . LYS A 1 107 ? -19.742 11.170 1.516 1.00 83.31 107 LYS A CA 1
ATOM 801 C C . LYS A 1 107 ? -19.717 11.028 3.036 1.00 83.31 107 LYS A C 1
ATOM 803 O O . LYS A 1 107 ? -20.611 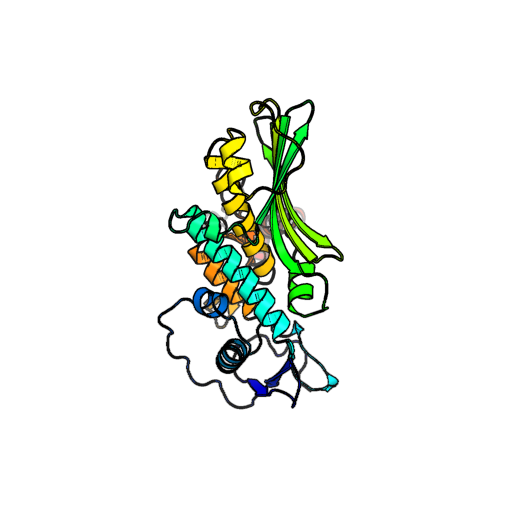10.390 3.585 1.00 83.31 107 LYS A O 1
ATOM 808 N N . ALA A 1 108 ? -18.701 11.574 3.695 1.00 79.81 108 ALA A N 1
ATOM 809 C CA . ALA A 1 108 ? -18.555 11.567 5.145 1.00 79.81 108 ALA A CA 1
ATOM 810 C C . ALA A 1 108 ? -18.370 12.992 5.673 1.00 79.81 108 ALA A C 1
ATOM 812 O O . ALA A 1 108 ? -17.874 13.875 4.970 1.00 79.81 108 ALA A O 1
ATOM 813 N N . GLY A 1 109 ? -18.802 13.209 6.910 1.00 68.88 109 GLY A N 1
ATOM 814 C CA . GLY A 1 109 ? -18.644 14.465 7.616 1.00 68.88 109 GLY A CA 1
ATOM 815 C C . GLY A 1 109 ? -17.317 14.554 8.365 1.00 68.88 109 GLY A C 1
ATOM 816 O O . GLY A 1 109 ? -16.537 13.618 8.476 1.00 68.88 109 GLY A O 1
ATOM 817 N N . VAL A 1 110 ? -17.084 15.723 8.944 1.00 64.06 110 VAL A N 1
ATOM 818 C CA . VAL A 1 110 ? -15.881 16.060 9.720 1.00 64.06 110 VAL A CA 1
ATOM 819 C C . VAL A 1 110 ? -15.681 15.170 10.945 1.00 64.06 110 VAL A C 1
ATOM 821 O O . VAL A 1 110 ? -14.566 14.726 11.214 1.00 64.06 110 VAL A O 1
ATOM 824 N N . GLY A 1 111 ? -16.760 14.909 11.688 1.00 66.88 111 GLY A N 1
ATOM 825 C CA . GLY A 1 111 ? -16.714 14.033 12.863 1.00 66.88 111 GLY A CA 1
ATOM 826 C C . GLY A 1 111 ? -16.314 12.602 12.504 1.00 66.88 111 GLY A C 1
ATOM 827 O O . GLY A 1 111 ? -15.831 11.862 13.352 1.00 66.88 111 GLY A O 1
ATOM 828 N N . ASP A 1 112 ? -16.429 12.229 11.227 1.00 71.06 112 ASP A N 1
ATOM 829 C CA . ASP A 1 112 ? -16.001 10.926 10.750 1.00 71.06 112 ASP A CA 1
ATOM 830 C C . ASP A 1 112 ? -14.481 10.853 10.526 1.00 71.06 112 ASP A C 1
ATOM 832 O O . ASP A 1 112 ? -13.984 9.760 10.298 1.00 71.06 112 ASP A O 1
ATOM 836 N N . VAL A 1 113 ? -13.709 11.939 10.615 1.00 69.31 113 VAL A N 1
ATOM 837 C CA . VAL A 1 113 ? -12.244 11.914 10.390 1.00 69.31 113 VAL A CA 1
ATOM 838 C C . VAL A 1 113 ? -11.418 12.535 11.523 1.00 69.31 113 VAL A C 1
ATOM 840 O O . VAL A 1 113 ? -10.200 12.363 11.551 1.00 69.31 113 VAL A O 1
ATOM 843 N N . SER A 1 114 ? -12.053 13.230 12.473 1.00 59.09 114 SER A N 1
ATOM 844 C CA . SER A 1 114 ? -11.372 14.040 13.495 1.00 59.09 114 SER A CA 1
ATOM 845 C C . SER A 1 114 ? -10.558 13.257 14.522 1.00 59.09 114 SER A C 1
ATOM 847 O O . SER A 1 114 ? -9.598 13.798 15.058 1.00 59.09 114 SER A O 1
ATOM 849 N N . ASP A 1 115 ? -10.917 12.007 14.804 1.00 65.00 115 ASP A N 1
ATOM 850 C CA . ASP A 1 115 ? -10.354 11.279 15.950 1.00 65.00 115 ASP A CA 1
ATOM 851 C C . ASP A 1 115 ? -8.943 10.721 15.683 1.00 65.00 115 ASP A C 1
ATOM 853 O O . ASP A 1 115 ? -8.267 10.264 16.604 1.00 65.00 115 ASP A O 1
ATOM 857 N N . PHE A 1 116 ? -8.485 10.763 14.426 1.00 65.25 116 PHE A N 1
ATOM 858 C CA . PHE A 1 116 ? -7.274 10.056 13.979 1.00 65.25 116 PHE A CA 1
ATOM 859 C C . PHE A 1 116 ? -6.342 10.898 13.104 1.00 65.25 116 PHE A C 1
ATOM 861 O O . PHE A 1 116 ? -5.227 10.468 12.790 1.00 65.25 116 PHE A O 1
ATOM 868 N N . MET A 1 117 ? -6.795 12.085 12.696 1.00 66.56 117 MET A N 1
ATOM 869 C CA . MET A 1 117 ? -5.996 13.039 11.943 1.00 66.56 117 MET A CA 1
ATOM 870 C C . MET A 1 117 ? -5.609 14.208 12.841 1.00 66.56 117 MET A C 1
ATOM 872 O O . MET A 1 117 ? -6.465 14.945 13.325 1.00 66.56 117 MET A O 1
ATOM 876 N N . HIS A 1 118 ? -4.307 14.402 13.022 1.00 66.31 118 HIS A N 1
ATOM 877 C CA . HIS A 1 118 ? -3.774 15.557 13.729 1.00 66.31 118 HIS A CA 1
ATOM 878 C C . HIS A 1 118 ? -3.323 16.590 12.718 1.00 66.31 118 HIS A C 1
ATOM 880 O O . HIS A 1 118 ? -2.561 16.277 11.805 1.00 66.31 118 HIS A O 1
ATOM 886 N N . VAL A 1 119 ? -3.771 17.830 12.889 1.00 61.91 119 VAL A N 1
ATOM 887 C CA . VAL A 1 119 ? -3.362 18.919 12.008 1.00 61.91 119 VAL A CA 1
ATOM 888 C C . VAL A 1 119 ? -2.730 20.035 12.796 1.00 61.91 119 VAL A C 1
ATOM 890 O O . VAL A 1 119 ? -3.319 20.597 13.713 1.00 61.91 119 VAL A O 1
ATOM 893 N N . VAL A 1 120 ? -1.492 20.332 12.425 1.00 62.81 120 VAL A N 1
ATOM 894 C CA . VAL A 1 120 ? -0.677 21.366 13.038 1.00 62.81 120 VAL A CA 1
ATOM 895 C C . VAL A 1 120 ? -0.559 22.510 12.048 1.00 62.81 120 VAL A C 1
ATOM 897 O O . VAL A 1 120 ? 0.062 22.370 10.995 1.00 62.81 120 VAL A O 1
ATOM 900 N N . VAL A 1 121 ? -1.141 23.650 12.408 1.00 59.47 121 VAL A N 1
ATOM 901 C CA . VAL A 1 121 ? -0.935 24.920 11.711 1.00 59.47 121 VAL A CA 1
ATOM 902 C C . VAL A 1 121 ? 0.156 25.685 12.451 1.00 59.47 121 VAL A C 1
ATOM 904 O O . VAL A 1 121 ? 0.004 26.003 13.631 1.00 59.47 121 VAL A O 1
ATOM 907 N N . ALA A 1 122 ? 1.262 25.987 11.777 1.00 61.53 122 ALA A N 1
ATOM 908 C CA . ALA A 1 122 ? 2.309 26.847 12.305 1.00 61.53 122 ALA A CA 1
ATOM 909 C C . ALA A 1 122 ? 2.419 28.124 11.469 1.00 61.53 122 ALA A C 1
ATOM 911 O O . ALA A 1 122 ? 2.385 28.108 10.244 1.00 61.53 122 ALA A O 1
ATOM 912 N N . MET A 1 123 ? 2.564 29.253 12.155 1.00 58.84 123 MET A N 1
ATOM 913 C CA . MET A 1 123 ? 2.617 30.579 11.545 1.00 58.84 123 MET A CA 1
ATOM 914 C C . MET A 1 123 ? 3.991 31.187 11.788 1.00 58.84 123 MET A C 1
ATOM 916 O O . MET A 1 123 ? 4.467 31.239 12.923 1.00 58.84 123 MET A O 1
ATOM 920 N N . GLY A 1 124 ? 4.644 31.632 10.718 1.00 56.25 124 GLY A N 1
ATOM 921 C CA . GLY A 1 124 ? 5.973 32.229 10.756 1.00 56.25 124 GLY A CA 1
ATOM 922 C C . GLY A 1 124 ? 5.991 33.644 10.187 1.00 56.25 124 GLY A C 1
ATOM 923 O O . GLY A 1 124 ? 5.061 34.099 9.531 1.00 56.25 124 GLY A O 1
ATOM 924 N N . ALA A 1 125 ? 7.114 34.341 10.371 1.00 52.88 125 ALA A N 1
ATOM 925 C CA . ALA A 1 125 ? 7.319 35.705 9.867 1.00 52.88 125 ALA A CA 1
ATOM 926 C C . ALA A 1 125 ? 7.358 35.829 8.323 1.00 52.88 125 ALA A C 1
ATOM 928 O O . ALA A 1 125 ? 7.661 36.903 7.806 1.00 52.88 125 ALA A O 1
ATOM 929 N N . ARG A 1 126 ? 7.143 34.733 7.582 1.00 58.00 126 ARG A N 1
ATOM 930 C CA . ARG A 1 126 ? 7.195 34.670 6.111 1.00 58.00 126 ARG A CA 1
ATOM 931 C C . ARG A 1 126 ? 6.037 33.879 5.480 1.00 58.00 126 ARG A C 1
ATOM 933 O O . ARG A 1 126 ? 6.080 33.645 4.278 1.00 58.00 126 ARG A O 1
ATOM 940 N N . GLY A 1 127 ? 5.034 33.471 6.260 1.00 65.44 127 GLY A N 1
ATOM 941 C CA . GLY A 1 127 ? 3.917 32.650 5.781 1.00 65.44 127 GLY A CA 1
ATOM 942 C C . GLY A 1 127 ? 3.448 31.629 6.816 1.00 65.44 127 GLY A C 1
ATOM 943 O O . GLY A 1 127 ? 3.744 31.768 8.008 1.00 65.44 127 GLY A O 1
ATOM 944 N N . PHE A 1 128 ? 2.744 30.595 6.359 1.00 67.44 128 PHE A N 1
ATOM 945 C CA . PHE A 1 128 ? 2.212 29.528 7.207 1.00 67.44 128 PHE A CA 1
ATOM 946 C C . PHE A 1 128 ? 2.651 28.144 6.720 1.00 67.44 128 PHE A C 1
ATOM 948 O O . PHE A 1 128 ? 2.937 27.945 5.538 1.00 67.44 128 PHE A O 1
ATOM 955 N N . SER A 1 129 ? 2.682 27.181 7.638 1.00 65.25 129 SER A N 1
ATOM 956 C CA . SER A 1 129 ? 2.764 25.762 7.323 1.00 65.25 129 SER A CA 1
ATOM 957 C C . SER A 1 129 ? 1.578 25.009 7.916 1.00 65.25 129 SER A C 1
ATOM 959 O O . SER A 1 129 ? 1.184 25.224 9.061 1.00 65.25 129 SER A O 1
ATOM 961 N N . LEU A 1 130 ? 0.993 24.132 7.112 1.00 63.81 130 LEU A N 1
ATOM 962 C CA . LEU A 1 130 ? -0.102 23.244 7.470 1.00 63.81 130 LEU A CA 1
ATOM 963 C C . LEU A 1 130 ? 0.425 21.817 7.398 1.00 63.81 130 LEU A C 1
ATOM 965 O O . LEU A 1 130 ? 0.766 21.345 6.323 1.00 63.81 130 LEU A O 1
ATOM 969 N N . THR A 1 131 ? 0.510 21.124 8.527 1.00 68.38 131 THR A N 1
ATOM 970 C CA . THR A 1 131 ? 0.909 19.715 8.574 1.00 68.38 131 THR A CA 1
ATOM 971 C C . THR A 1 131 ? -0.285 18.865 8.934 1.00 68.38 131 THR A C 1
ATOM 973 O O . THR A 1 131 ? -0.757 18.959 10.060 1.00 68.38 131 THR A O 1
ATOM 976 N N . ALA A 1 132 ? -0.741 18.022 8.014 1.00 66.88 132 ALA A N 1
ATOM 977 C CA . ALA A 1 132 ? -1.691 16.965 8.317 1.00 66.88 132 ALA A CA 1
ATOM 978 C C . ALA A 1 132 ? -0.947 15.663 8.591 1.00 66.88 132 ALA A C 1
ATOM 980 O O . ALA A 1 132 ? -0.115 15.256 7.782 1.00 66.88 132 ALA A O 1
ATOM 981 N N . SER A 1 133 ? -1.232 15.007 9.712 1.00 70.75 133 SER A N 1
ATOM 982 C CA . SER A 1 133 ? -0.657 13.714 10.052 1.00 70.75 133 SER A CA 1
ATOM 983 C C . SER A 1 133 ? -1.709 12.686 10.450 1.00 70.75 133 SER A C 1
ATOM 985 O O . SER A 1 133 ? -2.739 13.002 11.043 1.00 70.75 133 SER A O 1
ATOM 987 N N . CYS A 1 134 ? -1.444 11.433 10.097 1.00 73.56 134 CYS A N 1
ATOM 988 C CA . CYS A 1 134 ? -2.249 10.274 10.449 1.00 73.56 134 CYS A CA 1
ATOM 989 C C . CYS A 1 134 ? -1.357 9.252 11.150 1.00 73.56 134 CYS A C 1
ATOM 991 O O . CYS A 1 134 ? -0.299 8.872 10.638 1.00 73.56 134 CYS A O 1
ATOM 993 N N . SER A 1 135 ? -1.782 8.831 12.337 1.00 74.75 135 SER A N 1
ATOM 994 C CA . SER A 1 135 ? -1.112 7.790 13.112 1.00 74.75 135 SER A CA 1
ATOM 995 C C . SER A 1 135 ? -1.480 6.416 12.549 1.00 74.75 135 SER A C 1
ATOM 997 O O . SER A 1 135 ? -2.659 6.081 12.465 1.00 74.75 135 SER A O 1
ATOM 999 N N . LEU A 1 136 ? -0.477 5.622 12.170 1.00 73.19 136 LEU A N 1
ATOM 1000 C CA . LEU A 1 136 ? -0.668 4.257 11.664 1.00 73.19 136 LEU A CA 1
ATOM 1001 C C . LEU A 1 136 ? -0.726 3.220 12.791 1.00 73.19 136 LEU A C 1
ATOM 1003 O O . LEU A 1 136 ? -1.435 2.230 12.658 1.00 73.19 136 LEU A O 1
ATOM 1007 N N . PHE A 1 137 ? 0.015 3.446 13.878 1.00 70.62 137 PHE A N 1
ATOM 1008 C CA . PHE A 1 137 ? -0.013 2.640 15.102 1.00 70.62 137 PHE A CA 1
ATOM 1009 C C . PHE A 1 137 ? 0.516 3.444 16.296 1.00 70.62 137 PHE A C 1
ATOM 1011 O O . PHE A 1 137 ? 1.250 4.421 16.118 1.00 70.62 137 PHE A O 1
ATOM 1018 N N . SER A 1 138 ? 0.178 3.015 17.516 1.00 65.12 138 SER A N 1
ATOM 1019 C CA . SER A 1 138 ? 0.673 3.623 18.763 1.00 65.12 138 SER A CA 1
ATOM 1020 C C . SER A 1 138 ? 1.942 2.915 19.246 1.00 65.12 138 SER A C 1
ATOM 1022 O O . SER A 1 138 ? 2.054 1.716 19.079 1.00 65.12 138 SER A O 1
ATOM 1024 N N . GLY A 1 139 ? 2.923 3.605 19.826 1.00 55.53 139 GLY A N 1
ATOM 1025 C CA . GLY A 1 139 ? 4.291 3.100 20.049 1.00 55.53 139 GLY A CA 1
ATOM 1026 C C . GLY A 1 139 ? 4.524 2.087 21.183 1.00 55.53 139 GLY A C 1
ATOM 1027 O O . GLY A 1 139 ? 5.605 2.091 21.763 1.00 55.53 139 GLY A O 1
ATOM 1028 N N . ARG A 1 140 ? 3.568 1.219 21.550 1.00 59.09 140 ARG A N 1
ATOM 1029 C CA . ARG A 1 140 ? 3.679 0.417 22.796 1.00 59.09 140 ARG A CA 1
ATOM 1030 C C . ARG A 1 140 ? 4.096 -1.061 22.662 1.00 59.09 140 ARG A C 1
ATOM 1032 O O . ARG A 1 140 ? 4.700 -1.570 23.600 1.00 59.09 140 ARG A O 1
ATOM 1039 N N . SER A 1 141 ? 3.862 -1.726 21.533 1.00 61.69 141 SER A N 1
ATOM 1040 C CA . SER A 1 141 ? 4.112 -3.169 21.299 1.00 61.69 141 SER A CA 1
ATOM 1041 C C . SER A 1 141 ? 4.898 -3.473 20.005 1.00 61.69 141 SER A C 1
ATOM 1043 O O . SER A 1 141 ? 4.464 -3.148 18.915 1.00 61.69 141 SER A O 1
ATOM 1045 N N . GLU A 1 142 ? 6.076 -4.095 20.067 1.00 73.69 142 GLU A N 1
ATOM 1046 C CA . GLU A 1 142 ? 6.766 -4.547 18.836 1.00 73.69 142 GLU A CA 1
ATOM 1047 C C . GLU A 1 142 ? 5.945 -5.636 18.109 1.00 73.69 142 GLU A C 1
ATOM 1049 O O . GLU A 1 142 ? 5.315 -6.459 18.772 1.00 73.69 142 GLU A O 1
ATOM 1054 N N . GLY A 1 143 ? 5.945 -5.641 16.767 1.00 80.25 143 GLY A N 1
ATOM 1055 C CA . GLY A 1 143 ? 5.045 -6.495 15.980 1.00 80.25 143 GLY A CA 1
ATOM 1056 C C . GLY A 1 143 ? 5.293 -6.474 14.467 1.00 80.25 143 GLY A C 1
ATOM 1057 O O . GLY A 1 143 ? 5.983 -5.597 13.935 1.00 80.25 143 GLY A O 1
ATOM 1058 N N . ALA A 1 144 ? 4.710 -7.444 13.759 1.00 82.69 144 ALA A N 1
ATOM 1059 C CA . ALA A 1 144 ? 4.928 -7.668 12.327 1.00 82.69 144 ALA A CA 1
ATOM 1060 C C . ALA A 1 144 ? 4.394 -6.511 11.467 1.00 82.69 144 ALA A C 1
ATOM 1062 O O . ALA A 1 144 ? 4.984 -6.174 10.433 1.00 82.69 144 ALA A O 1
ATOM 1063 N N . TYR A 1 145 ? 3.312 -5.866 11.915 1.00 83.62 145 TYR A N 1
ATOM 1064 C CA . TYR A 1 145 ? 2.782 -4.669 11.266 1.00 83.62 145 TYR A CA 1
ATOM 1065 C C . TYR A 1 145 ? 3.779 -3.505 11.329 1.00 83.62 145 TYR A C 1
ATOM 1067 O O . TYR A 1 145 ? 4.042 -2.836 10.327 1.00 83.62 145 TYR A O 1
ATOM 1075 N N . ARG A 1 146 ? 4.411 -3.303 12.488 1.00 80.19 146 ARG A N 1
ATOM 1076 C CA . ARG A 1 146 ? 5.384 -2.222 12.689 1.00 80.19 146 ARG A CA 1
ATOM 1077 C C . ARG A 1 146 ? 6.648 -2.424 11.882 1.00 80.19 146 ARG A C 1
ATOM 1079 O O . ARG A 1 146 ? 7.152 -1.457 11.318 1.00 80.19 146 ARG A O 1
ATOM 1086 N N . ASP A 1 147 ? 7.137 -3.655 11.795 1.00 80.19 147 ASP A N 1
ATOM 1087 C CA . ASP A 1 147 ? 8.293 -3.988 10.962 1.00 80.19 147 ASP A CA 1
ATOM 1088 C C . ASP A 1 147 ? 8.019 -3.700 9.483 1.00 80.19 147 ASP A C 1
ATOM 1090 O O . ASP A 1 147 ? 8.855 -3.102 8.798 1.00 80.19 147 ASP A O 1
ATOM 1094 N N . LEU A 1 148 ? 6.817 -4.042 9.002 1.00 81.50 148 LEU A N 1
ATOM 1095 C CA . LEU A 1 148 ? 6.378 -3.715 7.646 1.00 81.50 148 LEU A CA 1
ATOM 1096 C C . LEU A 1 148 ? 6.386 -2.197 7.419 1.00 81.50 148 LEU A C 1
ATOM 1098 O O . LEU A 1 148 ? 7.039 -1.713 6.489 1.00 81.50 148 LEU A O 1
ATOM 1102 N N . VAL A 1 149 ? 5.745 -1.425 8.298 1.00 78.94 149 VAL A N 1
ATOM 1103 C CA . VAL A 1 149 ? 5.686 0.039 8.166 1.00 78.94 149 VAL A CA 1
ATOM 1104 C C . VAL A 1 149 ? 7.078 0.675 8.295 1.00 78.94 149 VAL A C 1
ATOM 1106 O O . VAL A 1 149 ? 7.443 1.496 7.461 1.00 78.94 149 VAL A O 1
ATOM 1109 N N . ARG A 1 150 ? 7.920 0.262 9.250 1.00 76.50 150 ARG A N 1
ATOM 1110 C CA . ARG A 1 150 ? 9.306 0.760 9.413 1.00 76.50 150 ARG A CA 1
ATOM 1111 C C . ARG A 1 150 ? 10.192 0.477 8.206 1.00 76.50 150 ARG A C 1
ATOM 1113 O O . ARG A 1 150 ? 11.072 1.273 7.887 1.00 76.50 150 ARG A O 1
ATOM 1120 N N . SER A 1 151 ? 9.977 -0.652 7.535 1.00 73.81 151 SER A N 1
ATOM 1121 C CA . SER A 1 151 ? 10.708 -0.992 6.311 1.00 73.81 151 SER A CA 1
ATOM 1122 C C . SER A 1 151 ? 10.255 -0.172 5.097 1.00 73.81 151 SER A C 1
ATOM 1124 O O . SER A 1 151 ? 10.954 -0.116 4.080 1.00 73.81 151 SER A O 1
ATOM 1126 N N . SER A 1 152 ? 9.117 0.517 5.196 1.00 73.31 152 SER A N 1
ATOM 1127 C CA . SER A 1 152 ? 8.554 1.305 4.108 1.00 73.31 152 SER A CA 1
ATOM 1128 C C . SER A 1 152 ? 9.344 2.592 3.894 1.00 73.31 152 SER A C 1
ATOM 1130 O O . SER A 1 152 ? 9.688 3.314 4.822 1.00 73.31 152 SER A O 1
ATOM 1132 N N . HIS A 1 153 ? 9.656 2.889 2.635 1.00 67.50 153 HIS A N 1
ATOM 1133 C CA . HIS A 1 153 ? 10.392 4.096 2.255 1.00 67.50 153 HIS A CA 1
ATOM 1134 C C . HIS A 1 153 ? 9.419 5.046 1.562 1.00 67.50 153 HIS A C 1
ATOM 1136 O O . HIS A 1 153 ? 9.310 5.037 0.335 1.00 67.50 153 HIS A O 1
ATOM 1142 N N . VAL A 1 154 ? 8.683 5.822 2.357 1.00 67.06 154 VAL A N 1
ATOM 1143 C CA . VAL A 1 154 ? 7.708 6.797 1.861 1.00 67.06 154 VAL A CA 1
ATOM 1144 C C . VAL A 1 154 ? 8.163 8.191 2.246 1.00 67.06 154 VAL A C 1
ATOM 1146 O O . VAL A 1 154 ? 8.295 8.514 3.424 1.00 67.06 154 VAL A O 1
ATOM 1149 N N . GLY A 1 155 ? 8.410 9.018 1.242 1.00 60.09 155 GLY A N 1
ATOM 1150 C CA . GLY A 1 155 ? 8.810 10.397 1.445 1.00 60.09 155 GLY A CA 1
ATOM 1151 C C . GLY A 1 155 ? 9.011 11.111 0.123 1.00 60.09 155 GLY A C 1
ATOM 1152 O O . GLY A 1 155 ? 9.721 10.616 -0.753 1.00 60.09 155 GLY A O 1
ATOM 1153 N N . GLU A 1 156 ? 8.404 12.281 -0.006 1.00 56.97 156 GLU A N 1
ATOM 1154 C CA . GLU A 1 156 ? 8.617 13.212 -1.100 1.00 56.97 156 GLU A CA 1
ATOM 1155 C C . GLU A 1 156 ? 8.723 14.627 -0.529 1.00 56.97 156 GLU A C 1
ATOM 1157 O O . GLU A 1 156 ? 7.869 15.086 0.223 1.00 56.97 156 GLU A O 1
ATOM 1162 N N . SER A 1 157 ? 9.790 15.336 -0.886 1.00 51.16 157 SER A N 1
ATOM 1163 C CA . SER A 1 157 ? 9.849 16.785 -0.716 1.00 51.16 157 SER A CA 1
ATOM 1164 C C . SER A 1 157 ? 9.692 17.421 -2.088 1.00 51.16 157 SER A C 1
ATOM 1166 O O . SER A 1 157 ? 10.552 17.224 -2.951 1.00 51.16 157 SER A O 1
ATOM 1168 N N . TYR A 1 158 ? 8.619 18.174 -2.278 1.00 57.19 158 TYR A N 1
ATOM 1169 C CA . TYR A 1 158 ? 8.344 18.956 -3.477 1.00 57.19 158 TYR A CA 1
ATOM 1170 C C . TYR A 1 158 ? 8.518 20.446 -3.182 1.00 57.19 158 TYR A C 1
ATOM 1172 O O . TYR A 1 158 ? 8.233 20.913 -2.077 1.00 57.19 158 TYR A O 1
ATOM 1180 N N . GLN A 1 159 ? 8.982 21.182 -4.189 1.00 47.69 159 GLN A N 1
ATOM 1181 C CA . GLN A 1 159 ? 9.078 22.635 -4.166 1.00 47.69 159 GLN A CA 1
ATOM 1182 C C . GLN A 1 159 ? 8.289 23.187 -5.360 1.00 47.69 159 GLN A C 1
ATOM 1184 O O . GLN A 1 159 ? 8.628 22.932 -6.515 1.00 47.69 159 GLN A O 1
ATOM 1189 N N . GLY A 1 160 ? 7.210 23.902 -5.070 1.00 48.34 160 GLY A N 1
ATOM 1190 C CA . GLY A 1 160 ? 6.300 24.495 -6.034 1.00 48.34 160 GLY A CA 1
ATOM 1191 C C . GLY A 1 160 ? 6.858 25.701 -6.759 1.00 48.34 160 GLY A C 1
ATOM 1192 O O . GLY A 1 160 ? 7.755 26.400 -6.287 1.00 48.34 160 GLY A O 1
ATOM 1193 N N . ALA A 1 161 ? 6.281 25.970 -7.931 1.00 41.81 161 ALA A N 1
ATOM 1194 C CA . ALA A 1 161 ? 6.671 27.094 -8.779 1.00 41.81 161 ALA A CA 1
ATOM 1195 C C . ALA A 1 161 ? 6.392 28.467 -8.130 1.00 41.81 161 ALA A C 1
ATOM 1197 O O . ALA A 1 161 ? 7.025 29.450 -8.511 1.00 41.81 161 ALA A O 1
ATOM 1198 N N . GLY A 1 162 ? 5.482 28.527 -7.149 1.00 52.06 162 GLY A N 1
ATOM 1199 C CA . GLY A 1 162 ? 5.136 29.723 -6.372 1.00 52.06 162 GLY A CA 1
ATOM 1200 C C . GLY A 1 162 ? 5.906 29.890 -5.056 1.00 52.06 162 GLY A C 1
ATOM 1201 O O . GLY A 1 162 ? 5.523 30.714 -4.240 1.00 52.06 162 GLY A O 1
ATOM 1202 N N . GLY A 1 163 ? 6.960 29.102 -4.813 1.00 56.00 163 GLY A N 1
ATOM 1203 C CA . GLY A 1 163 ? 7.700 29.109 -3.545 1.00 56.00 163 GLY A CA 1
ATOM 1204 C C . GLY A 1 163 ? 7.136 28.157 -2.489 1.00 56.00 163 GLY A C 1
ATOM 1205 O O . GLY A 1 163 ? 7.856 27.832 -1.551 1.00 56.00 163 GLY A O 1
ATOM 1206 N N . GLU A 1 164 ? 5.913 27.657 -2.670 1.00 57.78 164 GLU A N 1
ATOM 1207 C CA . GLU A 1 164 ? 5.296 26.622 -1.834 1.00 57.78 164 GLU A CA 1
ATOM 1208 C C . GLU A 1 164 ? 6.193 25.387 -1.695 1.00 57.78 164 GLU A C 1
ATOM 1210 O O . GLU A 1 164 ? 6.909 25.010 -2.624 1.00 57.78 164 GLU A O 1
ATOM 1215 N N . ARG A 1 165 ? 6.157 24.716 -0.547 1.00 61.81 165 ARG A N 1
ATOM 1216 C CA . ARG A 1 165 ? 6.901 23.471 -0.334 1.00 61.81 165 ARG A CA 1
ATOM 1217 C C . ARG A 1 165 ? 5.989 22.446 0.306 1.00 61.81 165 ARG A C 1
ATOM 1219 O O . ARG A 1 165 ? 5.476 22.693 1.388 1.00 61.81 165 ARG A O 1
ATOM 1226 N N . VAL A 1 166 ? 5.833 21.281 -0.324 1.00 60.78 166 VAL A N 1
ATOM 1227 C CA . VAL A 1 166 ? 5.169 20.141 0.325 1.00 60.78 166 VAL A CA 1
ATOM 1228 C C . VAL A 1 166 ? 6.227 19.154 0.773 1.00 60.78 166 VAL A C 1
ATOM 1230 O O . VAL A 1 166 ? 6.989 18.638 -0.045 1.00 60.78 166 VAL A O 1
ATOM 1233 N N . VAL A 1 167 ? 6.303 18.902 2.073 1.00 64.75 167 VAL A N 1
ATOM 1234 C CA . VAL A 1 167 ? 7.117 17.830 2.644 1.00 64.75 167 VAL A CA 1
ATOM 1235 C C . VAL A 1 167 ? 6.167 16.755 3.128 1.00 64.75 167 VAL A C 1
ATOM 1237 O O . VAL A 1 167 ? 5.458 16.932 4.108 1.00 64.75 167 VAL A O 1
ATOM 1240 N N . ALA A 1 168 ? 6.148 15.642 2.418 1.00 67.62 168 ALA A N 1
ATOM 1241 C CA . ALA A 1 168 ? 5.306 14.505 2.710 1.00 67.62 168 ALA A CA 1
ATOM 1242 C C . ALA A 1 168 ? 6.185 13.305 3.052 1.00 67.62 168 ALA A C 1
ATOM 1244 O O . ALA A 1 168 ? 7.181 13.057 2.374 1.00 67.62 168 ALA A O 1
ATOM 1245 N N . GLY A 1 169 ? 5.852 12.539 4.084 1.00 69.12 169 GLY A N 1
ATOM 1246 C CA . GLY A 1 169 ? 6.628 11.352 4.415 1.00 69.12 169 GLY A CA 1
ATOM 1247 C C . GLY A 1 169 ? 6.127 10.565 5.607 1.00 69.12 169 GLY A C 1
ATOM 1248 O O . GLY A 1 169 ? 5.259 10.997 6.361 1.00 69.12 169 GLY A O 1
ATOM 1249 N N . LEU A 1 170 ? 6.703 9.378 5.743 1.00 71.50 170 LEU A N 1
ATOM 1250 C CA . LEU A 1 170 ? 6.542 8.513 6.896 1.00 71.50 170 LEU A CA 1
ATOM 1251 C C . LEU A 1 170 ? 7.622 8.850 7.929 1.00 71.50 170 LEU A C 1
ATOM 1253 O O . LEU A 1 170 ? 8.816 8.750 7.644 1.00 71.50 170 LEU A O 1
ATOM 1257 N N . SER A 1 171 ? 7.195 9.230 9.128 1.00 72.62 171 SER A N 1
ATOM 1258 C CA . SER A 1 171 ? 8.041 9.343 10.312 1.00 72.62 171 SER A CA 1
ATOM 1259 C C . SER A 1 171 ? 7.748 8.167 11.232 1.00 72.62 171 SER A C 1
ATOM 1261 O O . SER A 1 171 ? 6.585 7.871 11.502 1.00 72.62 171 SER A O 1
ATOM 1263 N N . VAL A 1 172 ? 8.788 7.498 11.723 1.00 64.31 172 VAL A N 1
ATOM 1264 C CA . VAL A 1 172 ? 8.647 6.473 12.762 1.00 64.31 172 VAL A CA 1
ATOM 1265 C C . VAL A 1 172 ? 9.515 6.854 13.947 1.00 64.31 172 VAL A C 1
ATOM 1267 O O . VAL A 1 172 ? 10.714 7.086 13.794 1.00 64.31 172 VAL A O 1
ATOM 1270 N N . ASP A 1 173 ? 8.904 6.913 15.122 1.00 67.88 173 ASP A N 1
ATOM 1271 C CA . ASP A 1 173 ? 9.539 7.294 16.376 1.00 67.88 173 ASP A CA 1
ATOM 1272 C C . ASP A 1 173 ? 9.065 6.371 17.526 1.00 67.88 173 ASP A C 1
ATOM 1274 O O . ASP A 1 173 ? 8.284 5.440 17.300 1.00 67.88 173 ASP A O 1
ATOM 1278 N N . PRO A 1 174 ? 9.567 6.542 18.765 1.00 59.78 174 PRO A N 1
ATOM 1279 C CA . PRO A 1 174 ? 9.152 5.710 19.896 1.00 59.78 174 PRO A CA 1
ATOM 1280 C C . PRO A 1 174 ? 7.669 5.832 20.288 1.00 59.78 174 PRO A C 1
ATOM 1282 O O . PRO A 1 174 ? 7.186 5.003 21.053 1.00 59.78 174 PRO A O 1
ATOM 1285 N N . LEU A 1 175 ? 6.955 6.861 19.824 1.00 58.88 175 LEU A N 1
ATOM 1286 C CA . LEU A 1 175 ? 5.531 7.087 20.087 1.00 58.88 175 LEU A CA 1
ATOM 1287 C C . LEU A 1 175 ? 4.627 6.463 19.018 1.00 58.88 175 LEU A C 1
ATOM 1289 O O . LEU A 1 175 ? 3.442 6.269 19.295 1.00 58.88 175 LEU A O 1
ATOM 1293 N N . GLY A 1 176 ? 5.171 6.087 17.859 1.00 62.78 176 GLY A N 1
ATOM 1294 C CA . GLY A 1 176 ? 4.435 5.393 16.805 1.00 62.78 176 GLY A CA 1
ATOM 1295 C C . GLY A 1 176 ? 5.003 5.626 15.407 1.00 62.78 176 GLY A C 1
ATOM 1296 O O . GLY A 1 176 ? 6.101 6.157 15.226 1.00 62.78 176 GLY A O 1
ATOM 1297 N N . ALA A 1 177 ? 4.240 5.212 14.397 1.00 64.31 177 ALA A N 1
ATOM 1298 C CA . ALA A 1 177 ? 4.453 5.661 13.027 1.00 64.31 177 ALA A CA 1
ATOM 1299 C C . ALA A 1 177 ? 3.371 6.654 12.628 1.00 64.31 177 ALA A C 1
ATOM 1301 O O . ALA A 1 177 ? 2.177 6.406 12.813 1.00 64.31 177 ALA A O 1
ATOM 1302 N N . HIS A 1 178 ? 3.808 7.745 12.015 1.00 67.31 178 HIS A N 1
ATOM 1303 C CA . HIS A 1 178 ? 2.954 8.812 11.538 1.00 67.31 178 HIS A CA 1
ATOM 1304 C C . HIS A 1 178 ? 3.287 9.102 10.084 1.00 67.31 178 HIS A C 1
ATOM 1306 O O . HIS A 1 178 ? 4.436 9.344 9.716 1.00 67.31 178 HIS A O 1
ATOM 1312 N N . VAL A 1 179 ? 2.262 9.108 9.251 1.00 63.00 179 VAL A N 1
ATOM 1313 C CA . VAL A 1 179 ? 2.350 9.688 7.918 1.00 63.00 179 VAL A CA 1
ATOM 1314 C C . VAL A 1 179 ? 2.002 11.156 8.053 1.00 63.00 179 VAL A C 1
ATOM 1316 O O . VAL A 1 179 ? 0.955 11.465 8.610 1.00 63.00 179 VAL A O 1
ATOM 1319 N N . ALA A 1 180 ? 2.849 12.051 7.556 1.00 63.94 180 ALA A N 1
ATOM 1320 C CA . ALA A 1 180 ? 2.589 13.483 7.574 1.00 63.94 180 ALA A CA 1
ATOM 1321 C C . ALA A 1 180 ? 2.756 14.098 6.182 1.00 63.94 180 ALA A C 1
ATOM 1323 O O . ALA A 1 180 ? 3.661 13.727 5.437 1.00 63.94 180 ALA A O 1
ATOM 1324 N N . ALA A 1 181 ? 1.896 15.055 5.854 1.00 63.47 181 ALA A N 1
ATOM 1325 C CA . ALA A 1 181 ? 2.004 15.937 4.706 1.00 63.47 181 ALA A CA 1
ATOM 1326 C C . ALA A 1 181 ? 1.991 17.384 5.206 1.00 63.47 181 ALA A C 1
ATOM 1328 O O . ALA A 1 181 ? 0.997 17.853 5.753 1.00 63.47 181 ALA A O 1
ATOM 1329 N N . THR A 1 182 ? 3.111 18.077 5.039 1.00 65.25 182 THR A N 1
ATOM 1330 C CA . THR A 1 182 ? 3.283 19.486 5.387 1.00 65.25 182 THR A CA 1
ATOM 1331 C C . THR A 1 182 ? 3.238 20.328 4.130 1.00 65.25 182 THR A C 1
ATOM 1333 O O . THR A 1 182 ? 4.114 20.178 3.291 1.00 65.25 182 THR A O 1
ATOM 1336 N N . TYR A 1 183 ? 2.277 21.235 4.029 1.00 62.59 183 TYR A N 1
ATOM 1337 C CA . TYR A 1 183 ? 2.192 22.286 3.023 1.00 62.59 183 TYR A CA 1
ATOM 1338 C C . TYR A 1 183 ? 2.728 23.589 3.615 1.00 62.59 183 TYR A C 1
ATOM 1340 O O . TYR A 1 183 ? 2.175 24.107 4.579 1.00 62.59 183 TYR A O 1
ATOM 1348 N N . GLU A 1 184 ? 3.808 24.124 3.061 1.00 63.72 184 GLU A N 1
ATOM 1349 C CA . GLU A 1 184 ? 4.346 25.443 3.389 1.00 63.72 184 GLU A CA 1
ATOM 1350 C C . GLU A 1 184 ? 3.974 26.411 2.268 1.00 63.72 184 GLU A C 1
ATOM 1352 O O . GLU A 1 184 ? 4.262 26.132 1.102 1.00 63.72 184 GLU A O 1
ATOM 1357 N N . THR A 1 185 ? 3.383 27.556 2.608 1.00 58.78 185 THR A N 1
ATOM 1358 C CA . THR A 1 185 ? 3.199 28.663 1.662 1.00 58.78 185 THR A CA 1
ATOM 1359 C C . THR A 1 185 ? 3.998 29.870 2.131 1.00 58.78 185 THR A C 1
ATOM 1361 O O . THR A 1 185 ? 4.134 30.138 3.329 1.00 58.78 185 THR A O 1
ATOM 1364 N N . PHE A 1 186 ? 4.541 30.607 1.170 1.00 55.78 186 PHE A N 1
ATOM 1365 C CA . PHE A 1 186 ? 5.208 31.876 1.411 1.00 55.78 186 PHE A CA 1
ATOM 1366 C C . PHE A 1 186 ? 4.320 32.958 0.792 1.00 55.78 186 PHE A C 1
ATOM 1368 O O . PHE A 1 186 ? 3.810 32.771 -0.307 1.00 55.78 186 PHE A O 1
ATOM 1375 N N . ASP A 1 187 ? 4.096 34.049 1.525 1.00 51.12 187 ASP A N 1
ATOM 1376 C CA . ASP A 1 187 ? 3.274 35.210 1.130 1.00 51.12 187 ASP A CA 1
ATOM 1377 C C . ASP A 1 187 ? 1.738 35.122 1.323 1.00 51.12 187 ASP A C 1
ATOM 1379 O O . ASP A 1 187 ? 1.034 36.066 0.957 1.00 51.12 187 ASP A O 1
ATOM 1383 N N . TYR A 1 188 ? 1.201 34.091 1.993 1.00 49.19 188 TYR A N 1
ATOM 1384 C CA . TYR A 1 188 ? -0.192 34.081 2.483 1.00 49.19 188 TYR A CA 1
ATOM 1385 C C . TYR A 1 188 ? -0.244 34.202 4.013 1.00 49.19 188 TYR A C 1
ATOM 1387 O O . TYR A 1 188 ? 0.376 33.420 4.734 1.00 49.19 188 TYR A O 1
ATOM 1395 N N . TYR A 1 189 ? -0.996 35.185 4.514 1.00 52.75 189 TYR A N 1
ATOM 1396 C CA . TYR A 1 189 ? -1.264 35.369 5.941 1.00 52.75 189 TYR A CA 1
ATOM 1397 C C . TYR A 1 189 ? -2.765 35.189 6.191 1.00 52.75 189 TYR A C 1
ATOM 1399 O O . TYR A 1 189 ? -3.533 36.076 5.804 1.00 52.75 189 TYR A O 1
ATOM 1407 N N . PRO A 1 190 ? -3.210 34.095 6.837 1.00 51.03 190 PRO A N 1
ATOM 1408 C CA . PRO A 1 190 ? -4.566 34.037 7.365 1.00 51.03 190 PRO A CA 1
ATOM 1409 C C . PRO A 1 190 ? -4.787 35.168 8.381 1.00 51.03 190 PRO A C 1
ATOM 1411 O O . PRO A 1 190 ? -3.855 35.650 9.039 1.00 51.03 190 PRO A O 1
ATOM 1414 N N . ALA A 1 191 ? -6.028 35.638 8.489 1.00 47.84 191 ALA A N 1
ATOM 1415 C CA . ALA A 1 191 ? -6.384 36.735 9.378 1.00 47.84 191 ALA A CA 1
ATOM 1416 C C . ALA A 1 191 ? -6.304 36.295 10.855 1.00 47.84 191 ALA A C 1
ATOM 1418 O O . ALA A 1 191 ? -7.280 35.824 11.416 1.00 47.84 191 ALA A O 1
ATOM 1419 N N . SER A 1 192 ? -5.144 36.514 11.484 1.00 43.69 192 SER A N 1
ATOM 1420 C CA . SER A 1 192 ? -4.872 36.396 12.929 1.00 43.69 192 SER A CA 1
ATOM 1421 C C . SER A 1 192 ? -5.223 35.041 13.583 1.00 43.69 192 SER A C 1
ATOM 1423 O O . SER A 1 192 ? -6.330 34.882 14.102 1.00 43.69 192 SER A O 1
ATOM 1425 N N . PRO A 1 193 ? -4.246 34.130 13.732 1.00 45.59 193 PRO A N 1
ATOM 1426 C CA . PRO A 1 193 ? -4.424 32.888 14.477 1.00 45.59 193 PRO A CA 1
ATOM 1427 C C . PRO A 1 193 ? -4.512 33.152 15.981 1.00 45.59 193 PRO A C 1
ATOM 1429 O O . PRO A 1 193 ? -3.684 33.871 16.550 1.00 45.59 193 PRO A O 1
ATOM 1432 N N . GLN A 1 194 ? -5.472 32.525 16.658 1.00 47.06 194 GLN A N 1
ATOM 1433 C CA . GLN A 1 194 ? -5.429 32.398 18.116 1.00 47.06 194 GLN A CA 1
ATOM 1434 C C . GLN A 1 194 ? -4.579 31.174 18.464 1.00 47.06 194 GLN A C 1
ATOM 1436 O O . GLN A 1 194 ? -4.989 30.039 18.237 1.00 47.06 194 GLN A O 1
ATOM 1441 N N . SER A 1 195 ? -3.378 31.396 18.997 1.00 44.34 195 SER A N 1
ATOM 1442 C CA . SER A 1 195 ? -2.461 30.315 19.356 1.00 44.34 195 SER A CA 1
ATOM 1443 C C . SER A 1 195 ? -2.972 29.475 20.538 1.00 44.34 195 SER A C 1
ATOM 1445 O O . SER A 1 195 ? -3.475 30.007 21.527 1.00 44.34 195 SER A O 1
ATOM 1447 N N . GLY A 1 196 ? -2.762 28.154 20.468 1.00 45.97 196 GLY A N 1
ATOM 1448 C CA . GLY A 1 196 ? -2.661 27.300 21.660 1.00 45.97 196 GLY A CA 1
ATOM 1449 C C . GLY A 1 196 ? -3.881 26.472 22.082 1.00 45.97 196 GLY A C 1
ATOM 1450 O O . GLY A 1 196 ? -3.949 26.104 23.252 1.00 45.97 196 GLY A O 1
ATOM 1451 N N . GLN A 1 197 ? -4.819 26.141 21.189 1.00 45.06 197 GLN A N 1
ATOM 1452 C CA . GLN A 1 197 ? -5.887 25.171 21.483 1.00 45.06 197 GLN A CA 1
ATOM 1453 C C . GLN A 1 197 ? -5.816 23.945 20.572 1.00 45.06 197 GLN A C 1
ATOM 1455 O O . GLN A 1 197 ? -5.707 24.091 19.358 1.00 45.06 197 GLN A O 1
ATOM 1460 N N . ASP A 1 198 ? -5.957 22.759 21.171 1.00 43.69 198 ASP A N 1
ATOM 1461 C CA . ASP A 1 198 ? -6.373 21.538 20.477 1.00 43.69 198 ASP A CA 1
ATOM 1462 C C . ASP A 1 198 ? -7.769 21.803 19.894 1.00 43.69 198 ASP A C 1
ATOM 1464 O O . ASP A 1 198 ? -8.755 21.926 20.626 1.00 43.69 198 ASP A O 1
ATOM 1468 N N . ARG A 1 199 ? -7.842 22.011 18.581 1.00 50.84 199 ARG A N 1
ATOM 1469 C CA . ARG A 1 199 ? -9.091 22.199 17.836 1.00 50.84 199 ARG A CA 1
ATOM 1470 C C . ARG A 1 199 ? -9.269 21.004 16.914 1.00 50.84 199 ARG A C 1
ATOM 1472 O O . ARG A 1 199 ? -8.283 20.415 16.477 1.00 50.84 199 ARG A O 1
ATOM 1479 N N . SER A 1 200 ? -10.516 20.653 16.605 1.00 54.16 200 SER A N 1
ATOM 1480 C CA . SER A 1 200 ? -10.762 19.638 15.581 1.00 54.16 200 SER A CA 1
ATOM 1481 C C . SER A 1 200 ? -10.085 20.065 14.267 1.00 54.16 200 SER A C 1
ATOM 1483 O O . SER A 1 200 ? -9.999 21.263 13.977 1.00 54.16 200 SER A O 1
ATOM 1485 N N . PHE A 1 201 ? -9.599 19.095 13.480 1.00 52.47 201 PHE A N 1
ATOM 1486 C CA . PHE A 1 201 ? -8.958 19.286 12.165 1.00 52.47 201 PHE A CA 1
ATOM 1487 C C . PHE A 1 201 ? -9.614 20.398 11.329 1.00 52.47 201 PHE A C 1
ATOM 1489 O O . PHE A 1 201 ? -8.941 21.228 10.720 1.00 52.47 201 PHE A O 1
ATOM 1496 N N . ILE A 1 202 ? -10.944 20.445 11.353 1.00 50.84 202 ILE A N 1
ATOM 1497 C CA . ILE A 1 202 ? -11.738 21.347 10.528 1.00 50.84 202 ILE A CA 1
ATOM 1498 C C . ILE A 1 202 ? -12.035 22.668 11.232 1.00 50.84 202 ILE A C 1
ATOM 1500 O O . ILE A 1 202 ? -12.109 23.676 10.545 1.00 50.84 202 ILE A O 1
ATOM 1504 N N . ASP A 1 203 ? -12.125 22.736 12.562 1.00 55.06 203 ASP A N 1
ATOM 1505 C CA . ASP A 1 203 ? -12.214 24.037 13.238 1.00 55.06 203 ASP A CA 1
ATOM 1506 C C . ASP A 1 203 ? -10.947 24.860 12.981 1.00 55.06 203 ASP A C 1
ATOM 1508 O O . ASP A 1 203 ? -11.033 26.068 12.781 1.00 55.06 203 ASP A O 1
ATOM 1512 N N . ALA A 1 204 ? -9.776 24.218 12.907 1.00 55.56 204 ALA A N 1
ATOM 1513 C CA . ALA A 1 204 ? -8.535 24.874 12.499 1.00 55.56 204 ALA A CA 1
ATOM 1514 C C . ALA A 1 204 ? -8.568 25.318 11.022 1.00 55.56 204 ALA A C 1
ATOM 1516 O O . ALA A 1 204 ? -8.211 26.451 10.718 1.00 55.56 204 ALA A O 1
ATOM 1517 N N . LEU A 1 205 ? -9.049 24.471 10.106 1.00 53.22 205 LEU A N 1
ATOM 1518 C CA . LEU A 1 205 ? -9.097 24.801 8.675 1.00 53.22 205 LEU A CA 1
ATOM 1519 C C . LEU A 1 205 ? -10.176 25.837 8.307 1.00 53.22 205 LEU A C 1
ATOM 1521 O O . LEU A 1 205 ? -9.932 26.734 7.502 1.00 53.22 205 LEU A O 1
ATOM 1525 N N . ALA A 1 206 ? -11.360 25.734 8.907 1.00 52.50 206 ALA A N 1
ATOM 1526 C CA . ALA A 1 206 ? -12.519 26.575 8.626 1.00 52.50 206 ALA A CA 1
ATOM 1527 C C . ALA A 1 206 ? -12.466 27.934 9.343 1.00 52.50 206 ALA A C 1
ATOM 1529 O O . ALA A 1 206 ? -12.987 28.913 8.810 1.00 52.50 206 ALA A O 1
ATOM 1530 N N . SER A 1 207 ? -11.850 28.027 10.533 1.00 52.44 207 SER A N 1
ATOM 1531 C CA . SER A 1 207 ? -11.773 29.300 11.279 1.00 52.44 207 SER A CA 1
ATOM 1532 C C . SER A 1 207 ? -10.647 30.231 10.820 1.00 52.44 207 SER A C 1
ATOM 1534 O O . SER A 1 207 ? -10.761 31.442 10.996 1.00 52.44 207 SER A O 1
ATOM 1536 N N . GLU A 1 208 ? -9.593 29.700 10.199 1.00 53.12 208 GLU A N 1
ATOM 1537 C CA . GLU A 1 208 ? -8.405 30.468 9.792 1.00 53.12 208 GLU A CA 1
ATOM 1538 C C . GLU A 1 208 ? -8.514 31.036 8.357 1.00 53.12 208 GLU A C 1
ATOM 1540 O O . GLU A 1 208 ? -7.620 31.737 7.889 1.00 53.12 208 GLU A O 1
ATOM 1545 N N . GLY A 1 209 ? -9.617 30.788 7.638 1.00 48.38 209 GLY A N 1
ATOM 1546 C CA . GLY A 1 209 ? -9.804 31.310 6.277 1.00 48.38 209 GLY A CA 1
ATOM 1547 C C . GLY A 1 209 ? -8.872 30.667 5.245 1.00 48.38 209 GLY A C 1
ATOM 1548 O O . GLY A 1 209 ? -8.445 31.326 4.291 1.00 48.38 209 GLY A O 1
ATOM 1549 N N . PHE A 1 210 ? -8.533 29.392 5.438 1.00 55.25 210 PHE A N 1
ATOM 1550 C CA . PHE A 1 210 ? -7.833 28.611 4.426 1.00 55.25 210 PHE A CA 1
ATOM 1551 C C . PHE A 1 210 ? -8.784 28.297 3.257 1.00 55.25 210 PHE A C 1
ATOM 1553 O O . PHE A 1 210 ? -9.956 27.991 3.496 1.00 55.25 210 PHE A O 1
ATOM 1560 N N . PRO A 1 211 ? -8.333 28.381 1.994 1.00 55.31 211 PRO A N 1
ATOM 1561 C CA . PRO A 1 211 ? -9.129 27.906 0.870 1.00 55.31 211 PRO A CA 1
ATOM 1562 C C . PRO A 1 211 ? -9.462 26.411 1.044 1.00 55.31 211 PRO A C 1
ATOM 1564 O O . PRO A 1 211 ? -8.657 25.618 1.535 1.00 55.31 211 PRO A O 1
ATOM 1567 N N . GLY A 1 212 ? -10.716 26.053 0.741 1.00 56.62 212 GLY A N 1
ATOM 1568 C CA . GLY A 1 212 ? -11.284 24.730 1.040 1.00 56.62 212 GLY A CA 1
ATOM 1569 C C . GLY A 1 212 ? -10.645 23.570 0.271 1.00 56.62 212 GLY A C 1
ATOM 1570 O O . GLY A 1 212 ? -10.816 22.421 0.665 1.00 56.62 212 GLY A O 1
ATOM 1571 N N . ASP A 1 213 ? -9.878 23.872 -0.774 1.00 66.00 213 ASP A N 1
ATOM 1572 C CA . ASP A 1 213 ? -9.089 22.925 -1.563 1.00 66.00 213 ASP A CA 1
ATOM 1573 C C . ASP A 1 213 ? -7.910 22.332 -0.768 1.00 66.00 213 ASP A C 1
ATOM 1575 O O . ASP A 1 213 ? -7.631 21.142 -0.882 1.00 66.00 213 ASP A O 1
ATOM 1579 N N .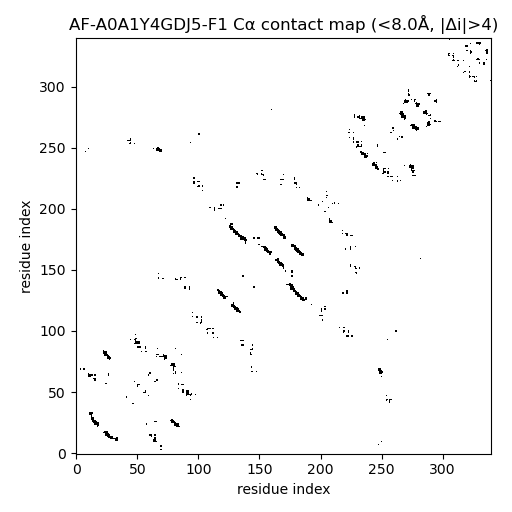 MET A 1 214 ? -7.264 23.095 0.120 1.00 65.19 214 MET A N 1
ATOM 1580 C CA . MET A 1 214 ? -6.078 22.613 0.847 1.00 65.19 214 MET A CA 1
ATOM 1581 C C . MET A 1 214 ? -6.366 21.474 1.830 1.00 65.19 214 MET A C 1
ATOM 1583 O O . MET A 1 214 ? -5.526 20.596 2.029 1.00 65.19 214 MET A O 1
ATOM 1587 N N . ALA A 1 215 ? -7.544 21.470 2.456 1.00 66.44 215 ALA A N 1
ATOM 1588 C CA . ALA A 1 215 ? -7.964 20.395 3.356 1.00 66.44 215 ALA A CA 1
ATOM 1589 C C . ALA A 1 215 ? -8.113 19.065 2.605 1.00 66.44 215 ALA A C 1
ATOM 1591 O O . ALA A 1 215 ? -7.654 18.016 3.063 1.00 66.44 215 ALA A O 1
ATOM 1592 N N . GLU A 1 216 ? -8.740 19.139 1.433 1.00 71.06 216 GLU A N 1
ATOM 1593 C CA . GLU A 1 216 ? -8.946 18.025 0.518 1.00 71.06 216 GLU A CA 1
ATOM 1594 C C . GLU A 1 216 ? -7.604 17.533 -0.045 1.00 71.06 216 GLU A C 1
ATOM 1596 O O . GLU A 1 216 ? -7.330 16.334 -0.018 1.00 71.06 216 GLU A O 1
ATOM 1601 N N . GLU A 1 217 ? -6.708 18.440 -0.445 1.00 72.31 217 GLU A N 1
ATOM 1602 C CA . GLU A 1 217 ? -5.354 18.099 -0.895 1.00 72.31 217 GLU A CA 1
ATOM 1603 C C . GLU A 1 217 ? -4.523 17.406 0.192 1.00 72.31 217 GLU A C 1
ATOM 1605 O O . GLU A 1 217 ? -3.878 16.388 -0.076 1.00 72.31 217 GLU A O 1
ATOM 1610 N N . CYS A 1 218 ? -4.573 17.896 1.435 1.00 70.81 218 CYS A N 1
ATOM 1611 C CA . CYS A 1 218 ? -3.918 17.250 2.573 1.00 70.81 218 CYS A CA 1
ATOM 1612 C C . CYS A 1 218 ? -4.473 15.844 2.816 1.00 70.81 218 CYS A C 1
ATOM 1614 O O . CYS A 1 218 ? -3.710 14.894 3.008 1.00 70.81 218 CYS A O 1
ATOM 1616 N N . ALA A 1 219 ? -5.797 15.696 2.773 1.00 73.12 219 ALA A N 1
ATOM 1617 C CA . ALA A 1 219 ? -6.460 14.411 2.917 1.00 73.12 219 ALA A CA 1
ATOM 1618 C C . ALA A 1 219 ? -6.037 13.431 1.807 1.00 73.12 219 ALA A C 1
ATOM 1620 O O . ALA A 1 219 ? -5.633 12.302 2.098 1.00 73.12 219 ALA A O 1
ATOM 1621 N N . HIS A 1 220 ? -6.018 13.874 0.547 1.00 76.88 220 HIS A N 1
ATOM 1622 C CA . HIS A 1 220 ? -5.518 13.082 -0.577 1.00 76.88 220 HIS A CA 1
ATOM 1623 C C . HIS A 1 220 ? -4.047 12.697 -0.415 1.00 76.88 220 HIS A C 1
ATOM 1625 O O . HIS A 1 220 ? -3.685 11.548 -0.680 1.00 76.88 220 HIS A O 1
ATOM 1631 N N . ALA A 1 221 ? -3.199 13.618 0.047 1.00 75.75 221 ALA A N 1
ATOM 1632 C CA . ALA A 1 221 ? -1.794 13.339 0.310 1.00 75.75 221 ALA A CA 1
ATOM 1633 C C . ALA A 1 221 ? -1.633 12.249 1.380 1.00 75.75 221 ALA A C 1
ATOM 1635 O O . ALA A 1 221 ? -0.870 11.306 1.175 1.00 75.75 221 ALA A O 1
ATOM 1636 N N . VAL A 1 222 ? -2.396 12.308 2.474 1.00 77.44 222 VAL A N 1
ATOM 1637 C CA . VAL A 1 222 ? -2.383 11.273 3.521 1.00 77.44 222 VAL A CA 1
ATOM 1638 C C . VAL A 1 222 ? -2.849 9.921 2.973 1.00 77.44 222 VAL A C 1
ATOM 1640 O O . VAL A 1 222 ? -2.135 8.932 3.140 1.00 77.44 222 VAL A O 1
ATOM 1643 N N . VAL A 1 223 ? -3.980 9.862 2.254 1.00 81.81 223 VAL A N 1
ATOM 1644 C CA . VAL A 1 223 ? -4.473 8.620 1.614 1.00 81.81 223 VAL A CA 1
ATOM 1645 C C . VAL A 1 223 ? -3.390 8.002 0.724 1.00 81.81 223 VAL A C 1
ATOM 1647 O O . VAL A 1 223 ? -3.126 6.796 0.781 1.00 81.81 223 VAL A O 1
ATOM 1650 N N . ARG A 1 224 ? -2.725 8.837 -0.078 1.00 81.06 224 ARG A N 1
ATOM 1651 C CA . ARG A 1 224 ? -1.664 8.432 -1.002 1.00 81.06 224 ARG A CA 1
ATOM 1652 C C . ARG A 1 224 ? -0.449 7.877 -0.267 1.00 81.06 224 ARG A C 1
ATOM 1654 O O . ARG A 1 224 ? 0.025 6.795 -0.601 1.00 81.06 224 ARG A O 1
ATOM 1661 N N . LEU A 1 225 ? 0.041 8.581 0.748 1.00 79.12 225 LEU A N 1
ATOM 1662 C CA . LEU A 1 225 ? 1.209 8.173 1.528 1.00 79.12 225 LEU A CA 1
ATOM 1663 C C . LEU A 1 225 ? 0.951 6.881 2.312 1.00 79.12 225 LEU A C 1
ATOM 1665 O O . LEU A 1 225 ? 1.806 5.995 2.308 1.00 79.12 225 LEU A O 1
ATOM 1669 N N . CYS A 1 226 ? -0.233 6.731 2.916 1.00 83.56 226 CYS A N 1
ATOM 1670 C CA . CYS A 1 226 ? -0.639 5.484 3.565 1.00 83.56 226 CYS A CA 1
ATOM 1671 C C . CYS A 1 226 ? -0.679 4.332 2.556 1.00 83.56 226 CYS A C 1
ATOM 1673 O O . CYS A 1 226 ? -0.097 3.279 2.806 1.00 83.56 226 CYS A O 1
ATOM 1675 N N . THR A 1 227 ? -1.274 4.546 1.380 1.00 86.88 227 THR A N 1
ATOM 1676 C CA . THR A 1 227 ? -1.268 3.544 0.301 1.00 86.88 227 THR A CA 1
ATOM 1677 C C . THR A 1 227 ? 0.161 3.170 -0.089 1.00 86.88 227 THR A C 1
ATOM 1679 O O . THR A 1 227 ? 0.482 1.990 -0.237 1.00 86.88 227 THR A O 1
ATOM 1682 N N . MET A 1 228 ? 1.054 4.155 -0.216 1.00 83.88 228 MET A N 1
ATOM 1683 C CA . MET A 1 228 ? 2.433 3.895 -0.616 1.00 83.88 228 MET A CA 1
ATOM 1684 C C . MET A 1 228 ? 3.261 3.171 0.445 1.00 83.88 228 MET A C 1
ATOM 1686 O O . MET A 1 228 ? 4.149 2.396 0.086 1.00 83.88 228 MET A O 1
ATOM 1690 N N . ALA A 1 229 ? 2.974 3.388 1.730 1.00 83.38 229 ALA A N 1
ATOM 1691 C CA . ALA A 1 229 ? 3.641 2.669 2.812 1.00 83.38 229 ALA A CA 1
ATOM 1692 C C . ALA A 1 229 ? 3.335 1.175 2.710 1.00 83.38 229 ALA A C 1
ATOM 1694 O O . ALA A 1 229 ? 4.236 0.342 2.637 1.00 83.38 229 ALA A O 1
ATOM 1695 N N . HIS A 1 230 ? 2.061 0.840 2.559 1.00 89.12 230 HIS A N 1
ATOM 1696 C CA . HIS A 1 230 ? 1.614 -0.545 2.602 1.00 89.12 230 HIS A CA 1
ATOM 1697 C C . HIS A 1 230 ? 1.756 -1.301 1.274 1.00 89.12 230 HIS A C 1
ATOM 1699 O O . HIS A 1 230 ? 1.740 -2.528 1.262 1.00 89.12 230 HIS A O 1
ATOM 1705 N N . THR A 1 231 ? 1.939 -0.603 0.150 1.00 87.31 231 THR A N 1
ATOM 1706 C CA . THR A 1 231 ? 2.194 -1.228 -1.165 1.00 87.31 231 THR A CA 1
ATOM 1707 C C . THR A 1 231 ? 3.682 -1.345 -1.503 1.00 87.31 231 THR A C 1
ATOM 1709 O O . THR A 1 231 ? 4.046 -1.744 -2.612 1.00 87.31 231 THR A O 1
ATOM 1712 N N . SER A 1 232 ? 4.566 -1.025 -0.554 1.00 77.25 232 SER A N 1
ATOM 1713 C CA . SER A 1 232 ? 6.015 -0.983 -0.769 1.00 77.25 232 SER A CA 1
ATOM 1714 C C . SER A 1 232 ? 6.628 -2.337 -1.169 1.00 77.25 232 SER A C 1
ATOM 1716 O O . SER A 1 232 ? 7.655 -2.334 -1.868 1.00 77.25 232 SER A O 1
ATOM 1718 N N . ASP A 1 233 ? 5.958 -3.439 -0.814 1.00 78.75 233 ASP A N 1
ATOM 1719 C CA . ASP A 1 233 ? 6.311 -4.836 -1.116 1.00 78.75 233 ASP A CA 1
ATOM 1720 C C . ASP A 1 233 ? 5.524 -5.445 -2.287 1.00 78.75 233 ASP A C 1
ATOM 1722 O O . ASP A 1 233 ? 5.701 -6.614 -2.628 1.00 78.75 233 ASP A O 1
ATOM 1726 N N . VAL A 1 234 ? 4.671 -4.662 -2.950 1.00 85.81 234 VAL A N 1
ATOM 1727 C CA . VAL A 1 234 ? 3.951 -5.118 -4.141 1.00 85.81 234 VAL A CA 1
ATOM 1728 C C . VAL A 1 234 ? 4.846 -4.954 -5.362 1.00 85.81 234 VAL A C 1
ATOM 1730 O O . VAL A 1 234 ? 5.348 -3.860 -5.665 1.00 85.81 234 VAL A O 1
ATOM 1733 N N . ARG A 1 235 ? 5.035 -6.047 -6.102 1.00 85.69 235 ARG A N 1
ATOM 1734 C CA . ARG A 1 235 ? 5.789 -6.051 -7.359 1.00 85.69 235 ARG A CA 1
ATOM 1735 C C . ARG A 1 235 ? 4.959 -6.649 -8.468 1.00 85.69 235 ARG A C 1
ATOM 1737 O O . ARG A 1 235 ? 4.267 -7.622 -8.259 1.00 85.69 235 ARG A O 1
ATOM 1744 N N . PHE A 1 236 ? 5.073 -6.121 -9.671 1.00 87.38 236 PHE A N 1
ATOM 1745 C CA . PHE A 1 236 ? 4.477 -6.725 -10.847 1.00 87.38 236 PHE A CA 1
ATOM 1746 C C . PHE A 1 236 ? 5.493 -7.612 -11.552 1.00 87.38 236 PHE A C 1
ATOM 1748 O O . PHE A 1 236 ? 6.646 -7.224 -11.763 1.00 87.38 236 PHE A O 1
ATOM 1755 N N . GLY A 1 237 ? 5.046 -8.801 -11.924 1.00 83.88 237 GLY A N 1
ATOM 1756 C CA . GLY A 1 237 ? 5.859 -9.810 -12.578 1.00 83.88 237 GLY A CA 1
ATOM 1757 C C . GLY A 1 237 ? 4.994 -10.812 -13.326 1.00 83.88 237 GLY A C 1
ATOM 1758 O O . GLY A 1 237 ? 3.769 -10.722 -13.318 1.00 83.88 237 GLY A O 1
ATOM 1759 N N . PHE A 1 238 ? 5.647 -11.754 -14.001 1.00 78.38 238 PHE A N 1
ATOM 1760 C CA . PHE A 1 238 ? 4.965 -12.889 -14.614 1.00 78.38 238 PHE A CA 1
ATOM 1761 C C . PHE A 1 238 ? 4.900 -14.038 -13.610 1.00 78.38 238 PHE A C 1
ATOM 1763 O O . PHE A 1 238 ? 5.945 -14.497 -13.151 1.00 78.38 238 PHE A O 1
ATOM 1770 N N . VAL A 1 239 ? 3.690 -14.506 -13.315 1.00 75.12 239 VAL A N 1
ATOM 1771 C CA . VAL A 1 239 ? 3.417 -15.730 -12.551 1.00 75.12 239 VAL A CA 1
ATOM 1772 C C . VAL A 1 239 ? 2.563 -16.619 -13.444 1.00 75.12 239 VAL A C 1
ATOM 1774 O O . VAL A 1 239 ? 1.569 -16.157 -13.999 1.00 75.12 239 VAL A O 1
ATOM 1777 N N . ASP A 1 240 ? 3.019 -17.847 -13.688 1.00 77.75 240 ASP A N 1
ATOM 1778 C CA . ASP A 1 240 ? 2.355 -18.816 -14.576 1.00 77.75 240 ASP A CA 1
ATOM 1779 C C . ASP A 1 240 ? 1.968 -18.254 -15.957 1.00 77.75 240 ASP A C 1
ATOM 1781 O O . ASP A 1 240 ? 0.931 -18.567 -16.539 1.00 77.75 240 ASP A O 1
ATOM 1785 N N . GLY A 1 241 ? 2.827 -17.387 -16.502 1.00 77.44 241 GLY A N 1
ATOM 1786 C CA . GLY A 1 241 ? 2.632 -16.761 -17.812 1.00 77.44 241 GLY A CA 1
ATOM 1787 C C . GLY A 1 241 ? 1.663 -15.573 -17.828 1.00 77.44 241 GLY A C 1
ATOM 1788 O O . GLY A 1 241 ? 1.526 -14.931 -18.869 1.00 77.44 241 GLY A O 1
ATOM 1789 N N . VAL A 1 242 ? 1.051 -15.220 -16.696 1.00 78.69 242 VAL A N 1
ATOM 1790 C CA . VAL A 1 242 ? 0.187 -14.042 -16.552 1.00 78.69 242 VAL A CA 1
ATOM 1791 C C . VAL A 1 242 ? 0.969 -12.915 -15.881 1.00 78.69 242 VAL A C 1
ATOM 1793 O O . VAL A 1 242 ? 1.594 -13.105 -14.841 1.00 78.69 242 VAL A O 1
ATOM 1796 N N . TYR A 1 243 ? 0.954 -11.725 -16.486 1.00 79.75 243 TYR A N 1
ATOM 1797 C CA . TYR A 1 243 ? 1.536 -10.535 -15.868 1.00 79.75 243 TYR A CA 1
ATOM 1798 C C . TYR A 1 243 ? 0.553 -9.938 -14.863 1.00 79.75 243 TYR A C 1
ATOM 1800 O O . TYR A 1 243 ? -0.552 -9.545 -15.241 1.00 79.75 243 TYR A O 1
ATOM 1808 N N . GLY A 1 244 ? 0.957 -9.840 -13.601 1.00 83.00 244 GLY A N 1
ATOM 1809 C CA . GLY A 1 244 ? 0.091 -9.362 -12.531 1.00 83.00 244 GLY A CA 1
ATOM 1810 C C . GLY A 1 244 ? 0.854 -8.973 -11.267 1.00 83.00 244 GLY A C 1
ATOM 1811 O O . GLY A 1 244 ? 2.089 -9.046 -11.240 1.00 83.00 244 GLY A O 1
ATOM 1812 N N . PRO A 1 245 ? 0.131 -8.520 -10.230 1.00 83.31 245 PRO A N 1
ATOM 1813 C CA . PRO A 1 245 ? 0.723 -8.233 -8.936 1.00 83.31 245 PRO A CA 1
ATOM 1814 C C . PRO A 1 245 ? 1.193 -9.531 -8.266 1.00 83.31 245 PRO A C 1
ATOM 1816 O O . PRO A 1 245 ? 0.470 -10.518 -8.181 1.00 83.31 245 PRO A O 1
ATOM 1819 N N . VAL A 1 246 ? 2.414 -9.485 -7.761 1.00 85.00 246 VAL A N 1
ATOM 1820 C CA . VAL A 1 246 ? 3.064 -10.462 -6.896 1.00 85.00 246 VAL A CA 1
ATOM 1821 C C . VAL A 1 246 ? 3.183 -9.796 -5.535 1.00 85.00 246 VAL A C 1
ATOM 1823 O O . VAL A 1 246 ? 3.846 -8.763 -5.389 1.00 85.00 246 VAL A O 1
ATOM 1826 N N . VAL A 1 247 ? 2.484 -10.358 -4.556 1.00 84.75 247 VAL A N 1
ATOM 1827 C CA . VAL A 1 247 ? 2.389 -9.814 -3.201 1.00 84.75 247 VAL A CA 1
ATOM 1828 C C . VAL A 1 247 ? 3.108 -10.743 -2.233 1.00 84.75 247 VAL A C 1
ATOM 1830 O O . VAL A 1 247 ? 2.903 -11.952 -2.260 1.00 84.75 247 VAL A O 1
ATOM 1833 N N . GLU A 1 248 ? 3.970 -10.181 -1.386 1.00 81.44 248 GLU A N 1
ATOM 1834 C CA . GLU A 1 248 ? 4.696 -10.952 -0.363 1.00 81.44 248 GLU A CA 1
ATOM 1835 C C . GLU A 1 248 ? 3.848 -11.219 0.892 1.00 81.44 248 GLU A C 1
ATOM 1837 O O . GLU A 1 248 ? 4.182 -12.077 1.707 1.00 81.44 248 GLU A O 1
ATOM 1842 N N . CYS A 1 249 ? 2.766 -10.461 1.079 1.00 86.69 249 CYS A N 1
ATOM 1843 C CA . CYS A 1 249 ? 1.823 -10.638 2.177 1.00 86.69 249 CYS A CA 1
ATOM 1844 C C . CYS A 1 249 ? 0.416 -10.183 1.778 1.00 86.69 249 CYS A C 1
ATOM 1846 O O . CYS A 1 249 ? 0.249 -9.369 0.863 1.00 86.69 249 CYS A O 1
ATOM 1848 N N . LEU A 1 250 ? -0.593 -10.701 2.482 1.00 90.06 250 LEU A N 1
ATOM 1849 C CA . LEU A 1 250 ? -1.996 -10.388 2.232 1.00 90.06 250 LEU A CA 1
ATOM 1850 C C . LEU A 1 250 ? -2.290 -8.895 2.429 1.00 90.06 250 LEU A C 1
ATOM 1852 O O . LEU A 1 250 ? -2.986 -8.306 1.604 1.00 90.06 250 LEU A O 1
ATOM 1856 N N . LEU A 1 251 ? -1.707 -8.265 3.457 1.00 92.19 251 LEU A N 1
ATOM 1857 C CA . LEU A 1 251 ? -1.907 -6.840 3.739 1.00 92.19 251 LEU A CA 1
ATOM 1858 C C . LEU A 1 251 ? -1.513 -5.962 2.549 1.00 92.19 251 LEU A C 1
ATOM 1860 O O . LEU A 1 251 ? -2.264 -5.074 2.154 1.00 92.19 251 LEU A O 1
ATOM 1864 N N . ALA A 1 252 ? -0.363 -6.240 1.931 1.00 88.75 252 ALA A N 1
ATOM 1865 C CA . ALA A 1 252 ? 0.093 -5.503 0.757 1.00 88.75 252 ALA A CA 1
ATOM 1866 C C . ALA A 1 252 ? -0.872 -5.665 -0.432 1.00 88.75 252 ALA A C 1
ATOM 1868 O O . ALA A 1 252 ? -1.105 -4.712 -1.176 1.00 88.75 252 ALA A O 1
ATOM 1869 N N . GLY A 1 253 ? -1.475 -6.849 -0.588 1.00 88.88 253 GLY A N 1
ATOM 1870 C CA . GLY A 1 253 ? -2.523 -7.100 -1.579 1.00 88.88 253 GLY A CA 1
ATOM 1871 C C . GLY A 1 253 ? -3.808 -6.315 -1.311 1.00 88.88 253 GLY A C 1
ATOM 1872 O O . GLY A 1 253 ? -4.341 -5.700 -2.232 1.00 88.88 253 GLY A O 1
ATOM 1873 N N . ILE A 1 254 ? -4.255 -6.268 -0.053 1.00 93.00 254 ILE A N 1
ATOM 1874 C CA . ILE A 1 254 ? -5.423 -5.484 0.380 1.00 93.00 254 ILE A CA 1
ATOM 1875 C C . ILE A 1 254 ? -5.211 -3.994 0.084 1.00 93.00 254 ILE A C 1
ATOM 1877 O O . ILE A 1 254 ? -6.056 -3.344 -0.533 1.00 93.00 254 ILE A O 1
ATOM 1881 N N . TRP A 1 255 ? -4.052 -3.451 0.461 1.00 91.81 255 TRP A N 1
ATOM 1882 C CA . TRP A 1 255 ? -3.718 -2.050 0.202 1.00 91.81 255 TRP A CA 1
ATOM 1883 C C . TRP A 1 255 ? -3.518 -1.739 -1.281 1.00 91.81 255 TRP A C 1
ATOM 1885 O O . TRP A 1 255 ? -3.810 -0.626 -1.717 1.00 91.81 255 TRP A O 1
ATOM 1895 N N . HIS A 1 256 ? -3.058 -2.706 -2.075 1.00 89.25 256 HIS A N 1
ATOM 1896 C CA . HIS A 1 256 ? -2.996 -2.562 -3.524 1.00 89.25 256 HIS A CA 1
ATOM 1897 C C . HIS A 1 256 ? -4.395 -2.483 -4.144 1.00 89.25 256 HIS A C 1
ATOM 1899 O O . HIS A 1 256 ? -4.638 -1.586 -4.948 1.00 89.25 256 HIS A O 1
ATOM 1905 N N . GLU A 1 257 ? -5.321 -3.361 -3.746 1.00 90.12 257 GLU A N 1
ATOM 1906 C CA . GLU A 1 257 ? -6.721 -3.315 -4.190 1.00 90.12 257 GLU A CA 1
ATOM 1907 C C . GLU A 1 257 ? -7.377 -1.975 -3.812 1.00 90.12 257 GLU A C 1
ATOM 1909 O O . GLU A 1 257 ? -7.975 -1.315 -4.665 1.00 90.12 257 GLU A O 1
ATOM 1914 N N . PHE A 1 258 ? -7.182 -1.518 -2.567 1.00 91.00 258 PHE A N 1
ATOM 1915 C CA . PHE A 1 258 ? -7.621 -0.193 -2.120 1.00 91.00 258 PHE A CA 1
ATOM 1916 C C . PHE A 1 258 ? -7.033 0.922 -2.995 1.00 91.00 258 PHE A C 1
ATOM 1918 O O . PHE A 1 258 ? -7.757 1.784 -3.498 1.00 91.00 258 PHE A O 1
ATOM 1925 N N . GLY A 1 259 ? -5.717 0.896 -3.213 1.00 88.50 259 GLY A N 1
ATOM 1926 C CA . GLY A 1 259 ? -5.020 1.889 -4.016 1.00 88.50 259 GLY A CA 1
ATOM 1927 C C . GLY A 1 259 ? -5.542 1.945 -5.452 1.00 88.50 259 GLY A C 1
ATOM 1928 O O . GLY A 1 259 ? -5.727 3.036 -5.991 1.00 88.50 259 GLY A O 1
ATOM 1929 N N . GLN A 1 260 ? -5.837 0.800 -6.068 1.00 85.75 260 GLN A N 1
ATOM 1930 C CA . GLN A 1 260 ? -6.413 0.747 -7.414 1.00 85.75 260 GLN A CA 1
ATOM 1931 C C . GLN A 1 260 ? -7.802 1.392 -7.474 1.00 85.75 260 GLN A C 1
ATOM 1933 O O . GLN A 1 260 ? -8.115 2.066 -8.453 1.00 85.75 260 GLN A O 1
ATOM 1938 N N . ALA A 1 261 ? -8.615 1.217 -6.430 1.00 85.69 261 ALA A N 1
ATOM 1939 C CA . ALA A 1 261 ? -9.955 1.788 -6.362 1.00 85.69 261 ALA A CA 1
ATOM 1940 C C . ALA A 1 261 ? -9.957 3.295 -6.046 1.00 85.69 261 ALA A C 1
ATOM 1942 O O . ALA A 1 261 ? -10.834 4.017 -6.522 1.00 85.69 261 ALA A O 1
ATOM 1943 N N . TYR A 1 262 ? -8.997 3.781 -5.246 1.00 80.44 262 TYR A N 1
ATOM 1944 C CA . TYR A 1 262 ? -9.143 5.075 -4.566 1.00 80.44 262 TYR A CA 1
ATOM 1945 C C . TYR A 1 262 ? -7.956 6.034 -4.633 1.00 80.44 262 TYR A C 1
ATOM 1947 O O . TYR A 1 262 ? -8.087 7.164 -4.167 1.00 80.44 262 TYR A O 1
ATOM 1955 N N . SER A 1 263 ? -6.827 5.660 -5.239 1.00 67.38 263 SER A N 1
ATOM 1956 C CA . SER A 1 263 ? -5.661 6.557 -5.331 1.00 67.38 263 SER A CA 1
ATOM 1957 C C . SER A 1 263 ? -5.692 7.546 -6.507 1.00 67.38 263 SER A C 1
ATOM 1959 O O . SER A 1 263 ? -4.696 8.219 -6.738 1.00 67.38 263 SER A O 1
ATOM 1961 N N . HIS A 1 264 ? -6.798 7.668 -7.255 1.00 66.38 264 HIS A N 1
ATOM 1962 C CA . HIS A 1 264 ? -6.938 8.627 -8.369 1.00 66.38 264 HIS A CA 1
ATOM 1963 C C . HIS A 1 264 ? -5.791 8.561 -9.404 1.00 66.38 264 HIS A C 1
ATOM 1965 O O . HIS A 1 264 ? -5.213 9.581 -9.765 1.00 66.38 264 HIS A O 1
ATOM 1971 N N . GLU A 1 265 ? -5.425 7.358 -9.862 1.00 64.31 265 GLU A N 1
ATOM 1972 C CA . GLU A 1 265 ? -4.299 7.125 -10.796 1.00 64.31 265 GLU A CA 1
ATOM 1973 C C . GLU A 1 265 ? -2.911 7.530 -10.255 1.00 64.31 265 GLU A C 1
ATOM 1975 O O . GLU A 1 265 ? -1.918 7.499 -10.990 1.00 64.31 265 GLU A O 1
ATOM 1980 N N . ALA A 1 266 ? -2.807 7.879 -8.968 1.00 68.25 266 ALA A N 1
ATOM 1981 C CA . ALA A 1 266 ? -1.541 8.250 -8.351 1.00 68.25 266 ALA A CA 1
ATOM 1982 C C . ALA A 1 266 ? -0.603 7.057 -8.176 1.00 68.25 266 ALA A C 1
ATOM 1984 O O . ALA A 1 266 ? 0.601 7.261 -8.071 1.00 68.25 266 ALA A O 1
ATOM 1985 N N . ILE A 1 267 ? -1.110 5.821 -8.169 1.00 81.50 267 ILE A N 1
ATOM 1986 C CA . ILE A 1 267 ? -0.256 4.632 -8.166 1.00 81.50 267 ILE A CA 1
ATOM 1987 C C . ILE A 1 267 ? -0.050 4.105 -9.583 1.00 81.50 267 ILE A C 1
ATOM 1989 O O . ILE A 1 267 ? -0.986 3.922 -10.359 1.00 81.50 267 ILE A O 1
ATOM 1993 N N . GLY A 1 268 ? 1.195 3.786 -9.905 1.00 84.50 268 GLY A N 1
ATOM 1994 C CA . GLY A 1 268 ? 1.525 3.015 -11.092 1.00 84.50 268 GLY A CA 1
ATOM 1995 C C . GLY A 1 268 ? 2.703 2.094 -10.849 1.00 84.50 268 GLY A C 1
ATOM 1996 O O . GLY A 1 268 ? 3.162 1.899 -9.725 1.00 84.50 268 GLY A O 1
ATOM 1997 N N . VAL A 1 269 ? 3.185 1.481 -11.924 1.00 87.31 269 VAL A N 1
ATOM 1998 C CA . VAL A 1 269 ? 4.150 0.384 -11.850 1.00 87.31 269 VAL A CA 1
ATOM 1999 C C . VAL A 1 269 ? 5.443 0.793 -12.533 1.00 87.31 269 VAL A C 1
ATOM 2001 O O . VAL A 1 269 ? 5.455 1.218 -13.690 1.00 87.31 269 VAL A O 1
ATOM 2004 N N . CYS A 1 270 ? 6.565 0.650 -11.829 1.00 88.62 270 CYS A N 1
ATOM 2005 C CA . CYS A 1 270 ? 7.868 0.935 -12.408 1.00 88.62 270 CYS A CA 1
ATOM 2006 C C . CYS A 1 270 ? 8.165 -0.021 -13.571 1.00 88.62 270 CYS A C 1
ATOM 2008 O O . CYS A 1 270 ? 8.309 -1.224 -13.367 1.00 88.62 270 CYS A O 1
ATOM 2010 N N . LYS A 1 271 ? 8.403 0.528 -14.768 1.00 90.31 271 LYS A N 1
ATOM 2011 C CA . LYS A 1 271 ? 8.692 -0.249 -15.991 1.00 90.31 271 LYS A CA 1
ATOM 2012 C C . LYS A 1 271 ? 9.999 -1.055 -15.955 1.00 90.31 271 LYS A C 1
ATOM 2014 O O . LYS A 1 271 ? 10.240 -1.859 -16.846 1.00 90.31 271 LYS A O 1
ATOM 2019 N N . GLU A 1 272 ? 10.866 -0.812 -14.971 1.00 91.38 272 GLU A N 1
ATOM 2020 C CA . GLU A 1 272 ? 12.153 -1.507 -14.830 1.00 91.38 272 GLU A CA 1
ATOM 2021 C C . GLU A 1 272 ? 12.130 -2.596 -13.753 1.00 91.38 272 GLU A C 1
ATOM 2023 O O . GLU A 1 272 ? 12.686 -3.666 -13.974 1.00 91.38 272 GLU A O 1
ATOM 2028 N N . CYS A 1 273 ? 11.549 -2.324 -12.579 1.00 88.12 273 CYS A N 1
ATOM 2029 C CA . CYS A 1 273 ? 11.602 -3.248 -11.439 1.00 88.12 273 CYS A CA 1
ATOM 2030 C C . CYS A 1 273 ? 10.237 -3.771 -10.982 1.00 88.12 273 CYS A C 1
ATOM 2032 O O . CYS A 1 273 ? 10.187 -4.488 -9.989 1.00 88.12 273 CYS A O 1
ATOM 2034 N N . GLY A 1 274 ? 9.143 -3.374 -11.637 1.00 87.62 274 GLY A N 1
ATOM 2035 C CA . GLY A 1 274 ? 7.789 -3.820 -11.306 1.00 87.62 274 GLY A CA 1
ATOM 2036 C C . GLY A 1 274 ? 7.230 -3.268 -9.991 1.00 87.62 274 GLY A C 1
ATOM 2037 O O . GLY A 1 274 ? 6.087 -3.550 -9.664 1.00 87.62 274 GLY A O 1
ATOM 2038 N N . ARG A 1 275 ? 7.992 -2.483 -9.222 1.00 87.62 275 ARG A N 1
ATOM 2039 C CA . ARG A 1 275 ? 7.521 -1.925 -7.944 1.00 87.62 275 ARG A CA 1
ATOM 2040 C C . ARG A 1 275 ? 6.354 -0.961 -8.164 1.00 87.62 275 ARG A C 1
ATOM 2042 O O . ARG A 1 275 ? 6.448 -0.116 -9.061 1.00 87.62 275 ARG A O 1
ATOM 2049 N N . VAL A 1 276 ? 5.334 -1.042 -7.310 1.00 86.44 276 VAL A N 1
ATOM 2050 C CA . VAL A 1 276 ? 4.322 0.015 -7.190 1.00 86.44 276 VAL A CA 1
ATOM 2051 C C . VAL A 1 276 ? 5.004 1.313 -6.755 1.00 86.44 276 VAL A C 1
ATOM 2053 O O . VAL A 1 276 ? 5.935 1.318 -5.945 1.00 86.44 276 VAL A O 1
ATOM 2056 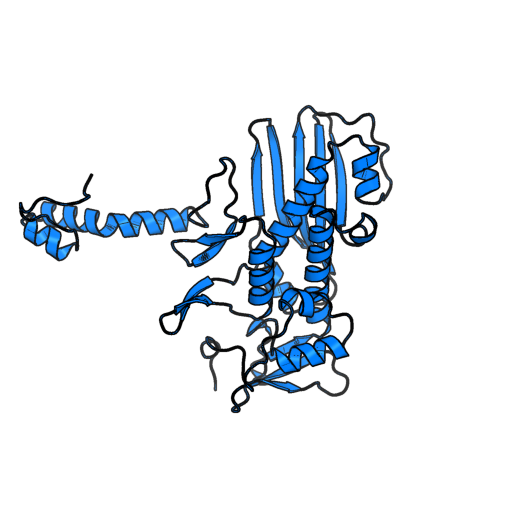N N . MET A 1 277 ? 4.616 2.421 -7.367 1.00 85.69 277 MET A N 1
ATOM 2057 C CA . MET A 1 277 ? 5.210 3.727 -7.129 1.00 85.69 277 MET A CA 1
ATOM 2058 C C . MET A 1 277 ? 4.181 4.826 -7.313 1.00 85.69 277 MET A C 1
ATOM 2060 O O . MET A 1 277 ? 3.223 4.680 -8.067 1.00 85.69 277 MET A O 1
ATOM 2064 N N . ASP A 1 278 ? 4.480 5.959 -6.702 1.00 80.31 278 ASP A N 1
ATOM 2065 C CA . ASP A 1 278 ? 3.798 7.204 -6.981 1.00 80.31 278 ASP A CA 1
ATOM 2066 C C . ASP A 1 278 ? 4.105 7.692 -8.405 1.00 80.31 278 ASP A C 1
ATOM 2068 O O . ASP A 1 278 ? 5.270 7.854 -8.806 1.00 80.31 278 ASP A O 1
ATOM 2072 N N . CYS A 1 279 ? 3.046 7.877 -9.183 1.00 78.25 279 CYS A N 1
ATOM 2073 C CA . CYS A 1 279 ? 3.064 8.352 -10.555 1.00 78.25 279 CYS A CA 1
ATOM 2074 C C . CYS A 1 279 ? 2.745 9.839 -10.679 1.00 78.25 279 CYS A C 1
ATOM 2076 O O . CYS A 1 279 ? 2.931 10.378 -11.777 1.00 78.25 279 CYS A O 1
ATOM 2078 N N . THR A 1 280 ? 2.330 10.503 -9.597 1.00 70.19 280 THR A N 1
ATOM 2079 C CA . THR A 1 280 ? 2.123 11.950 -9.608 1.00 70.19 280 THR A CA 1
ATOM 2080 C C . THR A 1 280 ? 3.466 12.663 -9.763 1.00 70.19 280 THR A C 1
ATOM 2082 O O . THR A 1 280 ? 4.492 12.267 -9.209 1.00 70.19 280 THR A O 1
ATOM 2085 N N . ASN A 1 281 ? 3.515 13.686 -10.616 1.00 63.47 281 ASN A N 1
ATOM 2086 C CA . ASN A 1 281 ? 4.656 14.592 -10.664 1.00 63.47 281 ASN A CA 1
ATOM 2087 C C . ASN A 1 281 ? 4.218 16.018 -10.984 1.00 63.47 281 ASN A C 1
ATOM 2089 O O . ASN A 1 281 ? 3.134 16.246 -11.519 1.00 63.47 281 ASN A O 1
ATOM 2093 N N . GLU A 1 282 ? 5.130 16.956 -10.726 1.00 52.84 282 GLU A N 1
ATOM 2094 C CA . GLU A 1 282 ? 5.000 18.413 -10.898 1.00 52.84 282 GLU A CA 1
ATOM 2095 C C . GLU A 1 282 ? 4.487 18.881 -12.273 1.00 52.84 282 GLU A C 1
ATOM 2097 O O . GLU A 1 282 ? 4.177 20.054 -12.449 1.00 52.84 282 GLU A O 1
ATOM 2102 N N . ARG A 1 283 ? 4.460 18.012 -13.292 1.00 53.25 283 ARG A N 1
ATOM 2103 C CA . ARG A 1 283 ? 4.153 18.386 -14.684 1.00 53.25 283 ARG A CA 1
ATOM 2104 C C . ARG A 1 283 ? 2.943 17.656 -15.258 1.00 53.25 283 ARG A C 1
ATOM 2106 O O . ARG A 1 283 ? 2.773 17.672 -16.478 1.00 53.25 283 ARG A O 1
ATOM 2113 N N . GLY A 1 284 ? 2.171 16.959 -14.423 1.00 56.75 284 GLY A N 1
ATOM 2114 C CA . GLY A 1 284 ? 1.037 16.146 -14.870 1.00 56.75 284 GLY A CA 1
ATOM 2115 C C . GLY A 1 284 ? 1.440 14.994 -15.798 1.00 56.75 284 GLY A C 1
ATOM 2116 O O . GLY A 1 284 ? 0.615 14.489 -16.554 1.00 56.75 284 GLY A O 1
ATOM 2117 N N . LYS A 1 285 ? 2.718 14.587 -15.799 1.00 63.31 285 LYS A N 1
ATOM 2118 C CA . LYS A 1 285 ? 3.196 13.448 -16.595 1.00 63.31 285 LYS A CA 1
ATOM 2119 C C . LYS A 1 285 ? 3.317 12.234 -15.696 1.00 63.31 285 LYS A C 1
ATOM 2121 O O . LYS A 1 285 ? 4.022 12.295 -14.703 1.00 63.31 285 LYS A O 1
ATOM 2126 N N . GLN A 1 286 ? 2.754 11.097 -16.074 1.00 72.19 286 GLN A N 1
ATOM 2127 C CA . GLN A 1 286 ? 2.975 9.878 -15.299 1.00 72.19 286 GLN A CA 1
ATOM 2128 C C . GLN A 1 286 ? 4.470 9.514 -15.253 1.00 72.19 286 GLN A C 1
ATOM 2130 O O . GLN A 1 286 ? 5.180 9.524 -16.266 1.00 72.19 286 GLN A O 1
ATOM 2135 N N . LYS A 1 287 ? 4.975 9.237 -14.048 1.00 81.38 287 LYS A N 1
ATOM 2136 C CA . LYS A 1 287 ? 6.338 8.734 -13.834 1.00 81.38 287 LYS A CA 1
ATOM 2137 C C . LYS A 1 287 ? 6.435 7.301 -14.368 1.00 81.38 287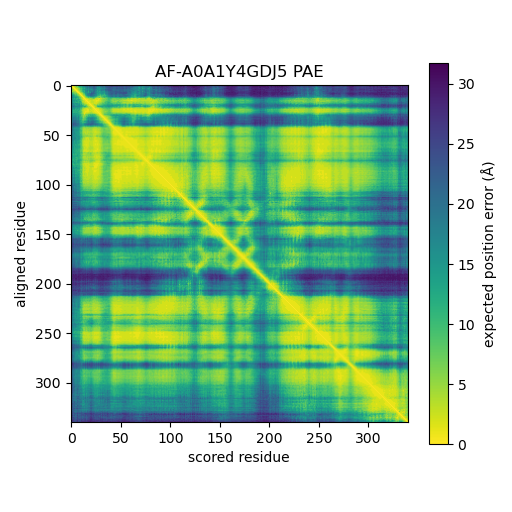 LYS A C 1
ATOM 2139 O O . LYS A 1 287 ? 5.588 6.476 -14.068 1.00 81.38 287 LYS A O 1
ATOM 2144 N N . ASP A 1 288 ? 7.502 6.991 -15.106 1.00 86.81 288 ASP A N 1
ATOM 2145 C CA . ASP A 1 288 ? 7.753 5.636 -15.642 1.00 86.81 288 ASP A CA 1
ATOM 2146 C C . ASP A 1 288 ? 8.650 4.765 -14.740 1.00 86.81 288 ASP A C 1
ATOM 2148 O O . ASP A 1 288 ? 8.684 3.536 -14.857 1.00 86.81 288 ASP A O 1
ATOM 2152 N N . TYR A 1 289 ? 9.430 5.398 -13.859 1.00 88.56 289 TYR A N 1
ATOM 2153 C CA . TYR A 1 289 ? 10.462 4.729 -13.067 1.00 88.56 289 TYR A CA 1
ATOM 2154 C C . TYR A 1 289 ? 10.496 5.253 -11.639 1.00 88.56 289 TYR A C 1
ATOM 2156 O O . TYR A 1 289 ? 10.586 6.463 -11.445 1.00 88.56 289 TYR A O 1
ATOM 2164 N N . CYS A 1 290 ? 10.546 4.353 -10.654 1.00 84.88 290 CYS A N 1
ATOM 2165 C CA . CYS A 1 290 ? 10.489 4.711 -9.234 1.00 84.88 290 CYS A CA 1
ATOM 2166 C C . CYS A 1 290 ? 11.726 5.486 -8.752 1.00 84.88 290 CYS A C 1
ATOM 2168 O O . CYS A 1 290 ? 11.645 6.251 -7.798 1.00 84.88 290 CYS A O 1
ATOM 2170 N N . SER A 1 291 ? 12.867 5.336 -9.435 1.00 85.81 291 SER A N 1
ATOM 2171 C CA . SER A 1 291 ? 14.131 5.977 -9.069 1.00 85.81 291 SER A CA 1
ATOM 2172 C C . SER A 1 291 ? 14.981 6.338 -10.289 1.00 85.81 291 SER A C 1
ATOM 2174 O O . SER A 1 291 ? 14.831 5.765 -11.375 1.00 85.81 291 SER A O 1
ATOM 2176 N N . LYS A 1 292 ? 15.939 7.255 -10.090 1.00 87.38 292 LYS A N 1
ATOM 2177 C CA . LYS A 1 292 ? 16.988 7.551 -11.079 1.00 87.38 292 LYS A CA 1
ATOM 2178 C C . LYS A 1 292 ? 17.777 6.289 -11.442 1.00 87.38 292 LYS A C 1
ATOM 2180 O O . LYS A 1 292 ? 18.008 6.043 -12.618 1.00 87.38 292 LYS A O 1
ATOM 2185 N N . ALA A 1 293 ? 18.086 5.443 -10.459 1.00 88.44 293 ALA A N 1
ATOM 2186 C CA . ALA A 1 293 ? 18.765 4.171 -10.688 1.00 88.44 293 ALA A CA 1
ATOM 2187 C C . ALA A 1 293 ? 17.965 3.235 -11.614 1.00 88.44 293 ALA A C 1
ATOM 2189 O O . ALA A 1 293 ? 18.540 2.664 -12.537 1.00 88.44 293 ALA A O 1
ATOM 2190 N N . CYS A 1 294 ? 16.643 3.108 -11.432 1.00 90.81 294 CYS A N 1
ATOM 2191 C CA . CYS A 1 294 ? 15.787 2.344 -12.350 1.00 90.81 294 CYS A CA 1
ATOM 2192 C C . CYS A 1 294 ? 15.774 2.944 -13.760 1.00 90.81 294 CYS A C 1
ATOM 2194 O O . CYS A 1 294 ? 15.904 2.216 -14.741 1.00 90.81 294 CYS A O 1
ATOM 2196 N N . ARG A 1 295 ? 15.667 4.272 -13.867 1.00 92.44 295 ARG A N 1
ATOM 2197 C CA . ARG A 1 295 ? 15.704 4.972 -15.157 1.00 92.44 295 ARG A CA 1
ATOM 2198 C C . ARG A 1 295 ? 17.025 4.730 -15.891 1.00 92.44 295 ARG A C 1
ATOM 2200 O O . ARG A 1 295 ? 17.018 4.433 -17.084 1.00 92.44 295 ARG A O 1
ATOM 2207 N N . ASP A 1 296 ? 18.145 4.825 -15.181 1.00 92.12 296 ASP A N 1
ATOM 2208 C CA . ASP A 1 296 ? 19.481 4.621 -15.741 1.00 92.12 296 ASP A CA 1
ATOM 2209 C C . ASP A 1 296 ? 19.707 3.153 -16.122 1.00 92.12 296 ASP A C 1
ATOM 2211 O O . ASP A 1 296 ? 20.245 2.884 -17.194 1.00 92.12 296 ASP A O 1
ATOM 2215 N N . ARG A 1 297 ? 19.223 2.190 -15.323 1.00 92.25 297 ARG A N 1
ATOM 2216 C CA . ARG A 1 297 ? 19.235 0.762 -15.689 1.00 92.25 297 ARG A CA 1
ATOM 2217 C C . ARG A 1 297 ? 18.436 0.488 -16.959 1.00 92.25 297 ARG A C 1
ATOM 2219 O O . ARG A 1 297 ? 18.977 -0.125 -17.878 1.00 92.25 297 ARG A O 1
ATOM 2226 N N . ALA A 1 298 ? 17.211 1.001 -17.055 1.00 93.12 298 ALA A N 1
ATOM 2227 C CA . ALA A 1 298 ? 16.377 0.849 -18.245 1.00 93.12 298 ALA A CA 1
ATOM 2228 C C . ALA A 1 298 ? 17.028 1.490 -19.482 1.00 93.12 298 ALA A C 1
ATOM 2230 O O . ALA A 1 298 ? 17.047 0.908 -20.570 1.00 93.12 298 ALA A O 1
ATOM 2231 N N . ARG A 1 299 ? 17.626 2.678 -19.317 1.00 92.00 299 ARG A N 1
ATOM 2232 C CA . ARG A 1 299 ? 18.392 3.360 -20.370 1.00 92.00 299 ARG A CA 1
ATOM 2233 C C . ARG A 1 299 ? 19.610 2.540 -20.799 1.00 92.00 299 ARG A C 1
ATOM 2235 O O . ARG A 1 299 ? 19.846 2.388 -21.995 1.00 92.00 299 ARG A O 1
ATOM 2242 N N . ASN A 1 300 ? 20.364 1.995 -19.848 1.00 90.31 300 ASN A N 1
ATOM 2243 C CA . ASN A 1 300 ? 21.550 1.186 -20.116 1.00 90.31 300 ASN A CA 1
ATOM 2244 C C . ASN A 1 300 ? 21.188 -0.126 -20.816 1.00 90.31 300 ASN A C 1
ATOM 2246 O O . ASN A 1 300 ? 21.839 -0.462 -21.798 1.00 90.31 300 ASN A O 1
ATOM 2250 N N . LYS A 1 301 ? 20.120 -0.818 -20.395 1.00 90.50 301 LYS A N 1
ATOM 2251 C CA . LYS A 1 301 ? 19.594 -2.013 -21.080 1.00 90.50 301 LYS A CA 1
ATOM 2252 C C . LYS A 1 301 ? 19.221 -1.711 -22.531 1.00 90.50 301 LYS A C 1
ATOM 2254 O O . LYS A 1 301 ? 19.651 -2.424 -23.431 1.00 90.50 301 LYS A O 1
ATOM 2259 N N . ARG A 1 302 ? 18.502 -0.609 -22.770 1.00 88.25 302 ARG A N 1
ATOM 2260 C CA . ARG A 1 302 ? 18.118 -0.163 -24.121 1.00 88.25 302 ARG A CA 1
ATOM 2261 C C . ARG A 1 302 ? 19.327 0.169 -25.000 1.00 88.25 302 ARG A C 1
ATOM 2263 O O . ARG A 1 302 ? 19.317 -0.096 -26.196 1.00 88.25 302 ARG A O 1
ATOM 2270 N N . ASN A 1 303 ? 20.374 0.741 -24.406 1.00 88.88 303 ASN A N 1
ATOM 2271 C CA . ASN A 1 303 ? 21.578 1.157 -25.123 1.00 88.88 303 ASN A CA 1
ATOM 2272 C C . ASN A 1 303 ? 22.654 0.065 -25.218 1.00 88.88 303 ASN A C 1
ATOM 2274 O O . ASN A 1 303 ? 23.573 0.211 -26.022 1.00 88.88 303 ASN A O 1
ATOM 2278 N N . ALA A 1 304 ? 22.569 -1.016 -24.438 1.00 89.56 304 ALA A N 1
ATOM 2279 C CA . ALA A 1 304 ? 23.567 -2.083 -24.419 1.00 89.56 304 ALA A CA 1
ATOM 2280 C C . ALA A 1 304 ? 23.773 -2.735 -25.801 1.00 89.56 304 ALA A C 1
ATOM 2282 O O . ALA A 1 304 ? 24.934 -2.847 -26.205 1.00 89.56 304 ALA A O 1
ATOM 2283 N N . PRO A 1 305 ? 22.719 -3.049 -26.587 1.00 87.88 305 PRO A N 1
ATOM 2284 C CA . PRO A 1 305 ? 22.869 -3.496 -27.975 1.00 87.88 305 PRO A CA 1
ATOM 2285 C C . PRO A 1 305 ? 23.630 -2.490 -28.848 1.00 87.88 305 PRO A C 1
ATOM 2287 O O . PRO A 1 305 ? 24.587 -2.854 -29.528 1.00 87.88 305 PRO A O 1
ATOM 2290 N N . LYS A 1 306 ? 23.285 -1.193 -28.766 1.00 86.75 306 LYS A N 1
ATOM 2291 C CA . LYS A 1 306 ? 23.959 -0.119 -29.524 1.00 86.75 306 LYS A CA 1
ATOM 2292 C C . LYS A 1 306 ? 25.438 0.023 -29.124 1.00 86.75 306 LYS A C 1
ATOM 2294 O O . LYS A 1 306 ? 26.295 0.244 -29.976 1.00 86.75 306 LYS A O 1
ATOM 2299 N N . MET A 1 307 ? 25.762 -0.112 -27.836 1.00 88.62 307 MET A N 1
ATOM 2300 C CA . MET A 1 307 ? 27.145 -0.055 -27.344 1.00 88.62 307 MET A CA 1
ATOM 2301 C C . MET A 1 307 ? 27.956 -1.286 -27.759 1.00 88.62 307 MET A C 1
ATOM 2303 O O . MET A 1 307 ? 29.111 -1.142 -28.165 1.00 88.62 307 MET A O 1
ATOM 2307 N N . LYS A 1 308 ? 27.355 -2.483 -27.698 1.00 90.56 308 LYS A N 1
ATOM 2308 C CA . LYS A 1 308 ? 27.969 -3.727 -28.180 1.00 90.56 308 LYS A CA 1
ATOM 2309 C C . LYS A 1 308 ? 28.273 -3.619 -29.679 1.00 90.56 308 LYS A C 1
ATOM 2311 O O . LYS A 1 308 ? 29.417 -3.843 -30.066 1.00 90.56 308 LYS A O 1
ATOM 2316 N N . LEU A 1 309 ? 27.320 -3.120 -30.470 1.00 89.31 309 LEU A N 1
ATOM 2317 C CA . LEU A 1 309 ? 27.470 -2.873 -31.907 1.00 89.31 309 LEU A CA 1
ATOM 2318 C C . LEU A 1 309 ? 28.670 -1.966 -32.211 1.00 89.31 309 LEU A C 1
ATOM 2320 O O . LEU A 1 309 ? 29.551 -2.345 -32.979 1.00 89.31 309 LEU A O 1
ATOM 2324 N N . ARG A 1 310 ? 28.751 -0.797 -31.559 1.00 88.44 310 ARG A N 1
ATOM 2325 C CA . ARG A 1 310 ? 29.862 0.154 -31.751 1.00 88.44 310 ARG A CA 1
ATOM 2326 C C . ARG A 1 310 ? 31.220 -0.464 -31.419 1.00 88.44 310 ARG A C 1
ATOM 2328 O O . ARG A 1 310 ? 32.177 -0.250 -32.156 1.00 88.44 310 ARG A O 1
ATOM 2335 N N . ARG A 1 311 ? 31.308 -1.253 -30.341 1.00 90.62 311 ARG A N 1
ATOM 2336 C CA . ARG A 1 311 ? 32.546 -1.956 -29.961 1.00 90.62 311 ARG A CA 1
ATOM 2337 C C . ARG A 1 311 ? 32.950 -3.011 -30.990 1.00 90.62 311 ARG A C 1
ATOM 2339 O O . ARG A 1 311 ? 34.132 -3.129 -31.285 1.00 90.62 311 ARG A O 1
ATOM 2346 N N . ARG A 1 312 ? 31.990 -3.759 -31.543 1.00 89.88 312 ARG A N 1
ATOM 2347 C CA . ARG A 1 312 ? 32.252 -4.769 -32.581 1.00 89.88 312 ARG A CA 1
ATOM 2348 C C . ARG A 1 312 ? 32.720 -4.149 -33.891 1.00 89.88 312 ARG A C 1
ATOM 2350 O O . ARG A 1 312 ? 33.708 -4.613 -34.449 1.00 89.88 312 ARG A O 1
ATOM 2357 N N . MET A 1 313 ? 32.083 -3.062 -34.322 1.00 89.44 313 MET A N 1
ATOM 2358 C CA . MET A 1 313 ? 32.529 -2.309 -35.498 1.00 89.44 313 MET A CA 1
ATOM 2359 C C . MET A 1 313 ? 33.924 -1.706 -35.292 1.00 89.44 313 MET A C 1
ATOM 2361 O O . MET A 1 313 ? 34.771 -1.805 -36.172 1.00 89.44 313 MET A O 1
ATOM 2365 N N . ALA A 1 314 ? 34.208 -1.149 -34.108 1.00 90.69 314 ALA A N 1
ATOM 2366 C CA . ALA A 1 314 ? 35.542 -0.641 -33.775 1.00 90.69 314 ALA A CA 1
ATOM 2367 C C . ALA A 1 314 ? 36.620 -1.744 -33.741 1.00 90.69 314 ALA A C 1
ATOM 2369 O O . ALA A 1 314 ? 37.791 -1.460 -33.966 1.00 90.69 314 ALA A O 1
ATOM 2370 N N . ALA A 1 315 ? 36.228 -2.997 -33.490 1.00 91.69 315 ALA A N 1
ATOM 2371 C CA . ALA A 1 315 ? 37.101 -4.168 -33.551 1.00 91.69 315 ALA A CA 1
ATOM 2372 C C . ALA A 1 315 ? 37.264 -4.748 -34.975 1.00 91.69 315 ALA A C 1
ATOM 2374 O O . ALA A 1 315 ? 37.871 -5.805 -35.127 1.00 91.69 315 ALA A O 1
ATOM 2375 N N . GLY A 1 316 ? 36.729 -4.082 -36.007 1.00 91.62 316 GLY A N 1
ATOM 2376 C CA . GLY A 1 316 ? 36.904 -4.457 -37.413 1.00 91.62 316 GLY A CA 1
ATOM 2377 C C . GLY A 1 316 ? 35.851 -5.414 -37.982 1.00 91.62 316 GLY A C 1
ATOM 2378 O O . GLY A 1 316 ? 36.016 -5.864 -39.113 1.00 91.62 316 GLY A O 1
ATOM 2379 N N . MET A 1 317 ? 34.777 -5.726 -37.246 1.00 91.06 317 MET A N 1
ATOM 2380 C CA . MET A 1 317 ? 33.661 -6.513 -37.795 1.00 91.06 317 MET A CA 1
ATOM 2381 C C . MET A 1 317 ? 32.876 -5.716 -38.841 1.00 91.06 317 MET A C 1
ATOM 2383 O O . MET A 1 317 ? 32.714 -4.498 -38.713 1.00 91.06 317 MET A O 1
ATOM 2387 N N . THR A 1 318 ? 32.320 -6.417 -39.834 1.00 90.44 318 THR A N 1
ATOM 2388 C CA . THR A 1 318 ? 31.361 -5.814 -40.773 1.00 90.44 318 THR A CA 1
ATOM 2389 C C . THR A 1 318 ? 30.086 -5.371 -40.046 1.00 90.44 318 THR A C 1
ATOM 2391 O O . THR A 1 318 ? 29.776 -5.846 -38.948 1.00 90.44 318 THR A O 1
ATOM 2394 N N . VAL A 1 319 ? 29.328 -4.447 -40.646 1.00 85.25 319 VAL A N 1
ATOM 2395 C CA . VAL A 1 319 ? 28.081 -3.919 -40.059 1.00 85.25 319 VAL A CA 1
ATOM 2396 C C . VAL A 1 319 ? 27.089 -5.052 -39.796 1.00 85.25 319 VAL A C 1
ATOM 2398 O O . VAL A 1 319 ? 26.469 -5.093 -38.735 1.00 85.25 319 VAL A O 1
ATOM 2401 N N . GLU A 1 320 ? 26.976 -6.003 -40.723 1.00 86.62 320 GLU A N 1
ATOM 2402 C CA . GLU A 1 320 ? 26.043 -7.122 -40.626 1.00 86.62 320 GLU A CA 1
ATOM 2403 C C . GLU A 1 320 ? 26.432 -8.123 -39.530 1.00 86.62 320 GLU A C 1
ATOM 2405 O O . GLU A 1 320 ? 25.570 -8.594 -38.786 1.00 86.62 320 GLU A O 1
ATOM 2410 N N . GLU A 1 321 ? 27.723 -8.438 -39.394 1.00 87.44 321 GLU A N 1
ATOM 2411 C CA . GLU A 1 321 ? 28.226 -9.315 -38.328 1.00 87.44 321 GLU A CA 1
ATOM 2412 C C . GLU A 1 321 ? 28.059 -8.671 -36.951 1.00 87.44 321 GLU A C 1
ATOM 2414 O O . GLU A 1 321 ? 27.580 -9.310 -36.010 1.00 87.44 321 GLU A O 1
ATOM 2419 N N . ALA A 1 322 ? 28.396 -7.384 -36.846 1.00 87.50 322 ALA A N 1
ATOM 2420 C CA . ALA A 1 322 ? 28.275 -6.621 -35.616 1.00 87.50 322 ALA A CA 1
ATOM 2421 C C . ALA A 1 322 ? 26.805 -6.464 -35.182 1.00 87.50 322 ALA A C 1
ATOM 2423 O O . ALA A 1 322 ? 26.507 -6.576 -33.989 1.00 87.50 322 ALA A O 1
ATOM 2424 N N . ALA A 1 323 ? 25.885 -6.241 -36.128 1.00 86.25 323 ALA A N 1
ATOM 2425 C CA . ALA A 1 323 ? 24.449 -6.144 -35.869 1.00 86.25 323 ALA A CA 1
ATOM 2426 C C . ALA A 1 323 ? 23.853 -7.475 -35.400 1.00 86.25 323 ALA A C 1
ATOM 2428 O O . ALA A 1 323 ? 23.152 -7.499 -34.385 1.00 86.25 323 ALA A O 1
ATOM 2429 N N . ARG A 1 324 ? 24.212 -8.584 -36.064 1.00 87.56 324 ARG A N 1
ATOM 2430 C CA . ARG A 1 324 ? 23.777 -9.935 -35.681 1.00 87.56 324 ARG A CA 1
ATOM 2431 C C . ARG A 1 324 ? 24.250 -10.316 -34.278 1.00 87.56 324 ARG A C 1
ATOM 2433 O O . ARG A 1 324 ? 23.437 -10.757 -33.474 1.00 87.56 324 ARG A O 1
ATOM 2440 N N . ASP A 1 325 ? 25.529 -10.107 -33.954 1.00 87.25 325 ASP A N 1
ATOM 2441 C CA . ASP A 1 325 ? 26.056 -10.392 -32.608 1.00 87.25 325 ASP A CA 1
ATOM 2442 C C . ASP A 1 325 ? 25.433 -9.480 -31.538 1.00 87.25 325 ASP A C 1
ATOM 2444 O O . ASP A 1 325 ? 25.261 -9.877 -30.384 1.00 87.25 325 ASP A O 1
ATOM 2448 N N . SER A 1 326 ? 25.084 -8.245 -31.894 1.00 85.06 326 SER A N 1
ATOM 2449 C CA . SER A 1 326 ? 24.562 -7.265 -30.936 1.00 85.06 326 SER A CA 1
ATOM 2450 C C . SER A 1 326 ? 23.045 -7.299 -30.766 1.00 85.06 326 SER A C 1
ATOM 2452 O O . SER A 1 326 ? 22.539 -6.602 -29.890 1.00 85.06 326 SER A O 1
ATOM 2454 N N . GLY A 1 327 ? 22.328 -8.089 -31.573 1.00 84.44 327 GLY A N 1
ATOM 2455 C CA . GLY A 1 327 ? 20.865 -8.143 -31.568 1.00 84.44 327 GLY A CA 1
ATOM 2456 C C . GLY A 1 327 ? 20.205 -6.848 -32.054 1.00 84.44 327 GLY A C 1
ATOM 2457 O O . GLY A 1 327 ? 19.077 -6.556 -31.666 1.00 84.44 327 GLY A O 1
ATOM 2458 N N . VAL A 1 328 ? 20.912 -6.043 -32.856 1.00 85.06 328 VAL A N 1
ATOM 2459 C CA . VAL A 1 328 ? 20.371 -4.806 -33.438 1.00 85.06 328 VAL A CA 1
ATOM 2460 C C . VAL A 1 328 ? 19.755 -5.139 -34.801 1.00 85.06 328 VAL A C 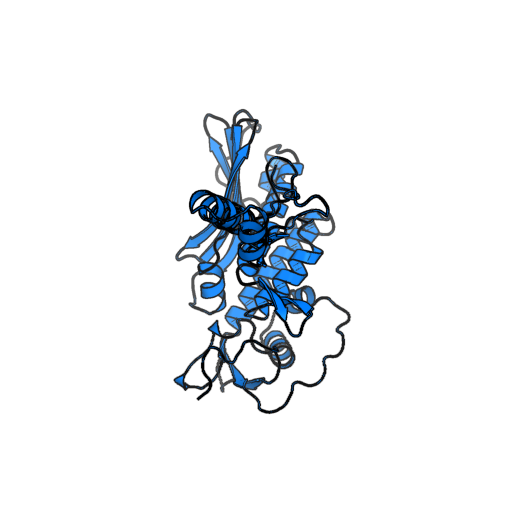1
ATOM 2462 O O . VAL A 1 328 ? 20.452 -5.720 -35.634 1.00 85.06 328 VAL A O 1
ATOM 2465 N N . PRO A 1 329 ? 18.480 -4.793 -35.055 1.00 84.25 329 PRO A N 1
ATOM 2466 C CA . PRO A 1 329 ? 17.837 -5.085 -36.330 1.00 84.25 329 PRO A CA 1
ATOM 2467 C C . PRO A 1 329 ? 18.470 -4.293 -37.483 1.00 84.25 329 PRO A C 1
ATOM 2469 O O . PRO A 1 329 ? 18.815 -3.115 -37.341 1.00 84.25 329 PRO A O 1
ATOM 2472 N N . ILE A 1 330 ? 18.588 -4.954 -38.634 1.00 83.69 330 ILE A N 1
ATOM 2473 C CA . ILE A 1 330 ? 18.986 -4.362 -39.916 1.00 83.69 330 ILE A CA 1
ATOM 2474 C C . ILE A 1 330 ? 17.842 -4.506 -40.918 1.00 83.69 330 ILE A C 1
ATOM 2476 O O . ILE A 1 330 ? 17.112 -5.496 -40.873 1.00 83.69 330 ILE A O 1
ATOM 2480 N N . ASP A 1 331 ? 17.671 -3.518 -41.790 1.00 82.50 331 ASP A N 1
ATOM 2481 C CA . ASP A 1 331 ? 16.697 -3.577 -42.879 1.00 82.50 331 ASP A CA 1
ATOM 2482 C C . ASP A 1 331 ? 17.195 -4.453 -44.044 1.00 82.50 331 ASP A C 1
ATOM 2484 O O . ASP A 1 331 ? 18.323 -4.958 -44.048 1.00 82.50 331 ASP A O 1
ATOM 2488 N N . GLU A 1 332 ? 16.350 -4.627 -45.062 1.00 74.94 332 GLU A N 1
ATOM 2489 C CA . GLU A 1 332 ? 16.679 -5.392 -46.274 1.00 74.94 332 GLU A CA 1
ATOM 2490 C C . GLU A 1 332 ? 17.849 -4.785 -47.069 1.00 74.94 332 GLU A C 1
ATOM 2492 O O . GLU A 1 332 ? 18.557 -5.495 -47.784 1.00 74.94 332 GLU A O 1
ATOM 2497 N N . ALA A 1 333 ? 18.112 -3.485 -46.899 1.00 78.19 333 ALA A N 1
ATOM 2498 C CA . ALA A 1 333 ? 19.263 -2.785 -47.460 1.00 78.19 333 ALA A CA 1
ATOM 2499 C C . ALA A 1 333 ? 20.506 -2.849 -46.547 1.00 78.19 333 ALA A C 1
ATOM 2501 O O . ALA A 1 333 ? 21.491 -2.152 -46.811 1.00 78.19 333 ALA A O 1
ATOM 2502 N N . LYS A 1 334 ? 20.474 -3.686 -45.496 1.00 75.75 334 LYS A N 1
ATOM 2503 C CA . LYS A 1 334 ? 21.537 -3.897 -44.499 1.00 75.75 334 LYS A CA 1
ATOM 2504 C C . LYS A 1 334 ? 21.898 -2.640 -43.705 1.00 75.75 334 LYS A C 1
ATOM 2506 O O . LYS A 1 334 ? 23.012 -2.509 -43.195 1.00 75.75 334 LYS A O 1
ATOM 2511 N N . ARG A 1 335 ? 20.962 -1.704 -43.579 1.00 77.00 335 ARG A N 1
ATOM 2512 C CA . ARG A 1 335 ? 21.107 -0.497 -42.765 1.00 77.00 335 ARG A CA 1
ATOM 2513 C C . ARG A 1 335 ? 20.560 -0.760 -41.375 1.00 77.00 335 ARG A C 1
ATOM 2515 O O . ARG A 1 335 ? 19.591 -1.488 -41.191 1.00 77.00 335 ARG A O 1
ATOM 2522 N N . LEU A 1 336 ? 21.193 -0.151 -40.382 1.00 77.31 336 LEU A N 1
ATOM 2523 C CA . LEU A 1 336 ? 20.757 -0.245 -38.995 1.00 77.31 336 LEU A CA 1
ATOM 2524 C C . LEU A 1 336 ? 19.403 0.453 -38.812 1.00 77.31 336 LEU A C 1
ATOM 2526 O O . LEU A 1 336 ? 19.263 1.624 -39.163 1.00 77.31 336 LEU A O 1
ATOM 2530 N N . VAL A 1 337 ? 18.432 -0.235 -38.213 1.00 73.62 337 VAL A N 1
ATOM 2531 C CA . VAL A 1 337 ? 17.095 0.315 -37.940 1.00 73.62 337 VAL A CA 1
ATOM 2532 C C . VAL A 1 337 ? 17.038 0.851 -36.507 1.00 73.62 337 VAL A C 1
ATOM 2534 O O . VAL A 1 337 ? 17.440 0.172 -35.563 1.00 73.62 337 VAL A O 1
ATOM 2537 N N . GLY A 1 338 ? 16.538 2.079 -36.321 1.00 63.06 338 GLY A N 1
ATOM 2538 C CA . GLY A 1 338 ? 16.333 2.672 -34.987 1.00 63.06 338 GLY A CA 1
ATOM 2539 C C . GLY A 1 338 ? 17.617 3.099 -34.254 1.00 63.06 338 GLY A C 1
ATOM 2540 O O . GLY A 1 338 ? 17.646 3.144 -33.018 1.00 63.06 338 GLY A O 1
ATOM 2541 N N . VAL A 1 339 ? 18.695 3.388 -34.994 1.00 57.00 339 VAL A N 1
ATOM 2542 C CA . VAL A 1 339 ? 20.012 3.787 -34.446 1.00 57.00 339 VAL A CA 1
ATOM 2543 C C . VAL A 1 339 ? 20.245 5.308 -34.435 1.00 57.00 339 VAL A C 1
ATOM 2545 O O . VAL A 1 339 ? 21.336 5.746 -34.076 1.00 57.00 339 VAL A O 1
ATOM 2548 N N . GLU A 1 340 ? 19.209 6.106 -34.696 1.00 50.84 340 GLU A N 1
ATOM 2549 C CA . GLU A 1 340 ? 19.201 7.539 -34.349 1.00 50.84 340 GLU A CA 1
ATOM 2550 C C . GLU A 1 340 ? 19.441 7.770 -32.841 1.00 50.84 340 GLU A C 1
ATOM 2552 O O . GLU A 1 340 ? 19.091 6.881 -32.008 1.00 50.84 340 GLU A O 1
#

pLDDT: mean 74.57, std 15.65, range [31.33, 94.94]

Mean predicted aligned error: 11.73 Å

Solvent-accessible surface area (backbone atoms only — not comparable to full-atom values): 19216 Å² total; per-residue (Å²): 135,88,57,90,80,76,73,82,70,72,92,59,23,58,46,73,45,67,53,89,95,52,67,38,43,35,36,29,80,40,97,54,78,54,76,84,77,76,85,67,95,61,65,65,45,60,61,48,26,63,40,82,52,71,66,53,46,51,55,50,38,68,75,58,45,63,51,61,31,74,68,27,55,37,80,92,75,63,27,30,48,46,46,53,63,42,53,41,38,55,14,45,37,46,32,54,42,51,37,41,50,31,34,69,71,70,73,41,58,69,85,63,43,42,91,58,40,50,63,47,78,46,81,54,103,59,21,35,34,42,31,39,30,36,63,51,44,72,46,82,72,94,48,56,53,55,54,51,52,70,71,30,88,41,69,49,78,48,75,45,97,77,67,25,33,39,45,32,33,61,47,76,57,81,68,23,36,32,42,35,33,28,44,34,44,54,82,53,77,61,80,73,84,82,84,91,69,98,60,54,50,56,57,54,42,67,71,40,71,54,66,76,62,58,61,45,51,44,46,52,47,46,47,47,51,55,34,49,31,47,20,60,66,26,29,44,43,72,58,98,87,43,79,42,83,46,59,69,23,49,49,26,44,34,32,41,54,44,36,74,76,66,38,83,75,31,62,40,59,15,78,66,74,21,35,53,31,76,15,71,48,101,77,81,50,76,54,58,46,80,39,71,68,42,46,50,48,49,50,47,62,69,41,43,35,60,53,46,23,54,54,34,42,74,71,70,42,53,72,68,60,18,24,63,78,27,74,45,56,58,48,99,84,70,43,74,59,87,74,124

Secondary structure (DSSP, 8-state):
---GGGG-S-S--EEEE--TT-SEEEEEE-SSPPPPPP--SS-HHHHHHT--SHHHHHHHHHHH--SSGGGGEETTTTEEEEEHHHHHHHHHHHHHHHHHHHHHTTSS-GGGTTTTEEEEEEEETTEEEEEEEEEEEETT---HHHHHHHH---EEEEE-TTS-EEEEEEEEETTEEEEEEEEEEES---S----S----HHHHHHHTT--HHHHHHHHHHHHHHHHHHHTTTEEEEEETTEEEEEESSHHHHHHHHHHHHHSTT-EEE-TTT-BEEE---TTSPPPS-SSHHHHHHHHHHHHHHHHHHHHHHHTT--HHHHHHHHT--B-TTSPBSS--

Foldseek 3Di:
DDDPVNQQDDQWAWDWDAPDVDQKIKTAGHPDTHDDDDPDPDAVLVLLLPDDDLVSLSVNCRNRPFFLFCLQPDPVVNIRIFGSVLSNLLSPLSNLLVLLLCVLVVNHDLVSNQPFWDWDWDADPFFIKIKIKGFSDFQDDDGSNQVLLVPAWFWDWDQDPQRKIWTWGWDQDNGGIMTMIMITHGPDAFDDDDDDDPDGPVCVCVVRPHDPVVSSVRSLSNSQRSLRSLLQQWFWDDDPNDTDIRHSGNSNVSSVSVCVVRNPPQWDAAPQTRGIAGQDDPPRGGDNHRDPVSVVVVVCVVCQLVVQLVVCVVVVDDNQVSCVVSVFDADPVRHTPPND

Radius of gyration: 24.94 Å; Cα contacts (8 Å, |Δi|>4): 552; chains: 1; bounding box: 57×67×74 Å